Protein 7PG7 (pdb70)

Solvent-accessible surface area: 16922 Å² total; per-residue (Å²): 119,210,70,134,85,83,31,119,99,166,151,78,66,137,96,26,49,76,6,46,41,53,1,0,37,37,108,0,2,39,44,6,136,88,57,21,27,25,17,100,35,0,18,133,51,38,74,37,88,29,88,53,5,36,161,30,0,177,53,0,30,91,44,34,7,5,86,90,77,108,121,38,70,21,25,22,35,59,104,0,44,58,10,4,56,124,51,122,40,76,66,6,2,67,24,8,36,109,28,0,12,0,59,0,13,31,2,59,156,20,61,217,66,0,102,174,33,50,148,66,18,2,94,84,113,51,51,87,56,5,87,34,15,7,5,110,65,86,51,9,3,48,13,28,36,45,0,96,114,114,126,89,72,38,13,30,89,23,38,93,7,77,81,2,132,60,2,0,3,0,18,10,31,59,3,27,14,1,16,20,1,0,149,47,0,111,116,4,55,0,11,0,4,22,45,85,22,11,0,50,40,0,107,68,87,6,56,92,87,59,11,82,150,62,5,71,17,47,36,22,60,32,36,82,145,15,61,53,66,0,34,6,0,1,0,22,96,11,0,21,16,62,52,52,93,38,0,54,129,0,1,26,84,0,84,108,6,27,84,136,68,4,74,0,1,2,6,1,18,26,96,115,84,144,100,107,52,67,52,72,61,54,11,49,0,12,36,9,26,72,65,3,67,66,176,59,8,43,78,9,3,67,71,17,26,4,54,58,72,28,80,59,38,92,22,143,130,111,79,52,16,5,5,9,40,3,8,51,186

B-factor: mean 29.76, std 7.94, range [17.61, 68.3]

Secondary structure (DSSP, 8-state):
-HHHHHHHHHHT--HHHHHHHHHHHTTHHHHHHTT--BHHHHHHHH-S-HHHHHHHHHHHHHTTSEEEEETTEEEE-TTGGGGSTT-TT-HHHHH-TTSHHHHHHGGGGGHHHHHHHSS--HHHHHSS-HHHHHHH-HHHHHHHHHHHH---HHHHHHS-GGG-SEEEEET-TT-HHHHHHHHH-TT-EEEEEE-HHHHHHHHHHHHHTT-TTTEEEEE--TTSPPSS-EEEEEEES-GGGS-HHHHHHHHHHHHHTEEEEEEEEEEEE---HHHHHHHHHHIIIII---PPPHHHHHHHHHHTTEEEEEEEEEE---S-EEEEEEEE-

Nearest PDB structures (foldseek):
  7pg7-assembly1_D-2  TM=1.003E+00  e=2.160E-67  Streptomyces tsukubensis
  7pga-assembly1_A  TM=8.563E-01  e=9.256E-44  Streptomyces peucetius
  7pga-assembly2_C  TM=8.677E-01  e=5.032E-43  Streptomyces peucetius
  7pgj-assembly1_A-2  TM=8.634E-01  e=4.224E-43  Streptomyces peucetius
  7pga-assembly1_B  TM=8.539E-01  e=1.208E-42  Streptomyces peucetius

Structure (mmCIF, N/CA/C/O backbone):
data_7PG7
#
_entry.id   7PG7
#
_cell.length_a   122.835
_cell.length_b   39.692
_cell.length_c   97.977
_cell.angle_alpha   90.000
_cell.angle_beta   114.076
_cell.angle_gamma   90.000
#
_symmetry.space_group_name_H-M   'C 1 2 1'
#
loop_
_entity.id
_entity.type
_entity.pdbx_description
1 polymer Methyltransferase
2 non-polymer S-ADENOSYL-L-HOMOCYSTEINE
3 water water
#
loop_
_atom_site.group_PDB
_atom_site.id
_atom_site.type_symbol
_atom_site.label_atom_id
_atom_site.label_alt_id
_atom_site.label_comp_id
_atom_site.label_asym_id
_atom_site.label_entity_id
_atom_site.label_seq_id
_atom_site.pdbx_PDB_ins_code
_atom_site.Cartn_x
_atom_site.Cartn_y
_atom_site.Cartn_z
_atom_site.occupancy
_atom_site.B_iso_or_equiv
_atom_site.auth_seq_id
_atom_site.auth_comp_id
_atom_site.auth_asym_id
_atom_site.auth_atom_id
_atom_site.pdbx_PDB_model_num
ATOM 1 N N . ASP A 1 32 ? -15.90700 6.18800 62.58300 1.000 50.44000 22 ASP D N 1
ATOM 2 C CA . ASP A 1 32 ? -16.27400 7.39700 61.85000 1.000 50.76000 22 ASP D CA 1
ATOM 3 C C . ASP A 1 32 ? -17.42600 7.14000 60.88200 1.000 48.31000 22 ASP D C 1
ATOM 4 O O . ASP A 1 32 ? -17.38100 6.19300 60.09800 1.000 44.80000 22 ASP D O 1
ATOM 9 N N . ARG A 1 33 ? -18.44300 8.00900 60.93200 1.000 48.62000 23 ARG D N 1
ATOM 10 C CA . ARG A 1 33 ? -19.67300 7.77700 60.17800 1.000 46.58000 23 ARG D CA 1
ATOM 11 C C . ARG A 1 33 ? -19.39300 7.71900 58.67700 1.000 43.89000 23 ARG D C 1
ATOM 12 O O . ARG A 1 33 ? -19.87900 6.82300 57.97700 1.000 39.67000 23 ARG D O 1
ATOM 20 N N . GLN A 1 34 ? -18.60100 8.66700 58.16900 1.000 42.12000 24 GLN D N 1
ATOM 21 C CA . GLN A 1 34 ? -18.29600 8.69300 56.74200 1.000 44.68000 24 GLN D CA 1
ATOM 22 C C . GLN A 1 34 ? -17.55300 7.43500 56.31100 1.000 41.62000 24 GLN D C 1
ATOM 23 O O . GLN A 1 34 ? -17.88000 6.83700 55.27700 1.000 38.96000 24 GLN D O 1
ATOM 25 N N . HIS A 1 35 ? -16.54900 7.01800 57.09200 1.000 39.67000 25 HIS D N 1
ATOM 26 C CA . HIS A 1 35 ? -15.79000 5.81800 56.75300 1.000 37.96000 25 HIS D CA 1
ATOM 27 C C . HIS A 1 35 ? -16.67700 4.58100 56.77600 1.000 36.63000 25 HIS D C 1
ATOM 28 O O . HIS A 1 35 ? -16.60400 3.73900 55.87000 1.000 34.04000 25 HIS D O 1
ATOM 35 N N . VAL A 1 36 ? -17.52500 4.44900 57.80200 1.000 33.22000 26 VAL D N 1
ATOM 36 C CA . VAL A 1 36 ? -18.36700 3.25900 57.89100 1.000 33.75000 26 VAL D CA 1
ATOM 37 C C . VAL A 1 36 ? -19.30500 3.18900 56.69500 1.000 33.76000 26 VAL D C 1
ATOM 38 O O . VAL A 1 36 ? -19.46000 2.13500 56.06600 1.000 31.22000 26 VAL D O 1
ATOM 42 N N . ASP A 1 37 ? -19.92600 4.31400 56.34700 1.000 34.23000 27 ASP D N 1
ATOM 43 C CA . ASP A 1 37 ? -20.83500 4.32600 55.20500 1.000 35.59000 27 ASP D CA 1
ATOM 44 C C . ASP A 1 37 ? -20.09500 3.98500 53.91400 1.000 34.51000 27 ASP D C 1
ATOM 45 O O . ASP A 1 37 ? -20.64100 3.30000 53.03600 1.000 31.85000 27 ASP D O 1
ATOM 50 N N . ALA A 1 38 ? -18.84400 4.44100 53.78800 1.000 33.07000 28 ALA D N 1
ATOM 51 C CA . ALA A 1 38 ? -18.06200 4.14600 52.59000 1.000 33.59000 28 ALA D CA 1
ATOM 52 C C . ALA A 1 38 ? -17.72500 2.66400 52.51100 1.000 29.81000 28 ALA D C 1
ATOM 53 O O . ALA A 1 38 ? -17.84700 2.04400 51.44400 1.000 29.56000 28 ALA D O 1
ATOM 55 N N . LEU A 1 39 ? -17.30100 2.08200 53.63300 1.000 28.52000 29 LEU D N 1
ATOM 56 C CA . LEU A 1 39 ? -16.93600 0.66900 53.64900 1.000 25.23000 29 LEU D CA 1
ATOM 57 C C . LEU A 1 39 ? -18.14300 -0.21100 53.35400 1.000 30.03000 29 LEU D C 1
ATOM 58 O O . LEU A 1 39 ? -18.03400 -1.20700 52.62900 1.000 27.82000 29 LEU D O 1
ATOM 63 N N . VAL A 1 40 ? -19.30900 0.15500 53.88900 1.000 26.95000 30 VAL D N 1
ATOM 64 C CA . VAL A 1 40 ? -20.51500 -0.63200 53.64900 1.000 29.88000 30 VAL D CA 1
ATOM 65 C C . VAL A 1 40 ? -20.93100 -0.55200 52.18200 1.000 29.72000 30 VAL D C 1
ATOM 66 O O . VAL A 1 40 ? -21.31000 -1.56500 51.57900 1.000 27.15000 30 VAL D O 1
ATOM 70 N N . ARG A 1 41 ? -20.86000 0.64200 51.57300 1.000 25.72000 31 ARG D N 1
ATOM 71 C CA . ARG A 1 41 ? -21.13000 0.75000 50.14000 1.000 28.91000 31 ARG D CA 1
ATOM 72 C C . ARG A 1 41 ? -20.17300 -0.12400 49.34000 1.000 26.28000 31 ARG D C 1
ATOM 73 O O . ARG A 1 41 ? -20.57100 -0.78700 48.37500 1.000 28.11000 31 ARG D O 1
ATOM 81 N N . MET A 1 42 ? -18.90800 -0.15500 49.75300 1.000 25.61000 32 MET D N 1
ATOM 82 C CA . MET A 1 42 ? -17.87900 -0.86400 49.00700 1.000 22.50000 32 MET D CA 1
ATOM 83 C C . MET A 1 42 ? -18.02400 -2.37100 49.17000 1.000 23.95000 32 MET D C 1
ATOM 84 O O . MET A 1 42 ? -17.51400 -3.12900 48.32800 1.000 23.78000 32 MET D O 1
ATOM 89 N N . SER A 1 43 ? -18.69900 -2.80500 50.24200 1.000 22.95000 33 SER D N 1
ATOM 90 C CA . SER A 1 43 ? -18.90000 -4.20800 50.58600 1.000 20.88000 33 SER D CA 1
ATOM 91 C C . SER A 1 43 ? -20.09300 -4.82800 49.86600 1.000 21.71000 33 SER D C 1
ATOM 92 O O . SER A 1 43 ? -20.30900 -6.03700 49.97500 1.000 22.56000 33 SER D O 1
ATOM 95 N N . ASN A 1 44 ? -20.86100 -4.04000 49.12300 1.000 22.14000 34 ASN D N 1
ATOM 96 C CA . ASN A 1 44 ? -22.13800 -4.48600 48.56500 1.000 23.56000 34 ASN D CA 1
ATOM 97 C C . ASN A 1 44 ? -21.96700 -5.61000 47.53700 1.000 20.31000 34 ASN D C 1
ATOM 98 O O . ASN A 1 44 ? -21.40700 -5.38100 46.46000 1.000 23.07000 34 ASN D O 1
ATOM 103 N N . LEU A 1 45 ? -22.43400 -6.82600 47.86400 1.000 20.98000 35 LEU D N 1
ATOM 104 C CA . LEU A 1 45 ? -22.49500 -7.93500 46.90400 1.000 19.80000 35 LEU D CA 1
ATOM 105 C C . LEU A 1 45 ? -23.86000 -8.08600 46.24300 1.000 20.38000 35 LEU D C 1
ATOM 106 O O . LEU A 1 45 ? -23.97000 -8.74200 45.19800 1.000 22.12000 35 LEU D O 1
ATOM 111 N N . VAL A 1 46 ? -24.89800 -7.50900 46.84200 1.000 20.18000 36 VAL D N 1
ATOM 112 C CA . VAL A 1 46 ? -26.25300 -7.68900 46.33200 1.000 20.05000 36 VAL D CA 1
ATOM 113 C C . VAL A 1 46 ? -26.41400 -7.02700 44.97300 1.000 20.63000 36 VAL D C 1
ATOM 114 O O . VAL A 1 46 ? -26.89500 -7.64700 44.01800 1.000 21.49000 36 VAL D O 1
ATOM 118 N N . THR A 1 47 ? -26.06000 -5.74700 44.86600 1.000 20.17000 37 THR D N 1
ATOM 119 C CA . THR A 1 47 ? -26.27400 -5.04900 43.60100 1.000 21.15000 37 THR D CA 1
ATOM 120 C C . THR A 1 47 ? -25.45400 -5.61400 42.44200 1.000 20.61000 37 THR D C 1
ATOM 121 O O . THR A 1 47 ? -26.02000 -5.78600 41.35000 1.000 20.30000 37 THR D O 1
ATOM 125 N N . PRO A 1 48 ? -24.16500 -5.93200 42.58200 1.000 19.22000 38 PRO D N 1
ATOM 126 C CA . PRO A 1 48 ? -23.46500 -6.51400 41.41600 1.000 19.02000 38 PRO D CA 1
ATOM 127 C C . PRO A 1 48 ? -24.05400 -7.84400 40.97100 1.000 20.96000 38 PRO D C 1
ATOM 128 O O . PRO A 1 48 ? -24.08800 -8.14200 39.76300 1.000 20.50000 38 PRO D O 1
ATOM 132 N N . MET A 1 49 ? -24.51900 -8.66700 41.91900 1.000 20.71000 39 MET D N 1
ATOM 133 C CA . MET A 1 49 ? -25.20800 -9.89800 41.55000 1.000 19.58000 39 MET D CA 1
ATOM 134 C C . MET A 1 49 ? -26.58200 -9.63400 40.93800 1.000 19.73000 39 MET D C 1
ATOM 135 O O . MET A 1 49 ? -26.94800 -10.28300 39.95200 1.000 20.41000 39 MET D O 1
ATOM 140 N N . ALA A 1 50 ? -27.33100 -8.67400 41.47900 1.000 19.84000 40 ALA D N 1
ATOM 141 C CA . ALA A 1 50 ? -28.64400 -8.35000 40.90500 1.000 19.77000 40 ALA D CA 1
ATOM 142 C C . ALA A 1 50 ? -28.51700 -7.88300 39.45500 1.000 22.00000 40 ALA D C 1
ATOM 143 O O . ALA A 1 50 ? -29.35800 -8.22100 38.60700 1.000 21.60000 40 ALA D O 1
ATOM 145 N N . LEU A 1 51 ? -27.48100 -7.09600 39.15200 1.000 20.10000 41 LEU D N 1
ATOM 146 C CA . LEU A 1 51 ? -27.27500 -6.64700 37.78100 1.000 20.52000 41 LEU D CA 1
ATOM 147 C C . LEU A 1 51 ? -27.00200 -7.82500 36.86200 1.000 21.57000 41 LEU D C 1
ATOM 148 O O . LEU A 1 51 ? -27.51100 -7.87100 35.73900 1.000 20.31000 41 LEU D O 1
ATOM 153 N N . ARG A 1 52 ? -26.18400 -8.78500 37.30900 1.000 19.79000 42 ARG D N 1
ATOM 154 C CA . ARG A 1 52 ? -25.87800 -9.92400 36.45300 1.000 19.97000 42 ARG D CA 1
ATOM 155 C C . ARG A 1 52 ? -27.09500 -10.82100 36.25100 1.000 20.89000 42 ARG D C 1
ATOM 156 O O . ARG A 1 52 ? -27.33200 -11.30200 35.12700 1.000 20.49000 42 ARG D O 1
ATOM 164 N N . VAL A 1 53 ? -27.90100 -11.02700 37.29800 1.000 20.36000 43 VAL D N 1
ATOM 165 C CA . VAL A 1 53 ? -29.11500 -11.82700 37.14100 1.000 20.10000 43 VAL D CA 1
ATOM 166 C C . VAL A 1 53 ? -30.07700 -11.12900 36.19200 1.000 20.94000 43 VAL D C 1
ATOM 167 O O . VAL A 1 53 ? -30.65100 -11.76200 35.29800 1.000 23.22000 43 VAL D O 1
ATOM 171 N N . ALA A 1 54 ? -30.23700 -9.81000 36.34000 1.000 19.90000 44 ALA D N 1
ATOM 172 C CA . ALA A 1 54 ? -31.12700 -9.06500 35.44400 1.000 21.11000 44 ALA D CA 1
ATOM 173 C C . ALA A 1 54 ? -30.66700 -9.16200 33.99400 1.000 21.47000 44 ALA D C 1
ATOM 174 O O . ALA A 1 54 ? -31.48700 -9.34800 33.08500 1.000 21.64000 44 ALA D O 1
ATOM 176 N N . ALA A 1 55 ? -29.36200 -9.02100 33.76000 1.000 19.54000 45 ALA D N 1
ATOM 177 C CA . ALA A 1 55 ? -28.82300 -9.15200 32.41200 1.000 19.76000 45 ALA D CA 1
ATOM 178 C C . ALA A 1 55 ? -29.10400 -10.53500 31.83500 1.000 19.83000 45 ALA D C 1
ATOM 179 O O . ALA A 1 55 ? -29.50200 -10.66300 30.66600 1.000 22.94000 45 ALA D O 1
ATOM 181 N N . THR A 1 56 ? -28.92900 -11.57500 32.65100 1.000 20.96000 46 THR D N 1
ATOM 182 C CA . THR A 1 56 ? -29.08800 -12.95500 32.20100 1.000 19.94000 46 THR D CA 1
ATOM 183 C C . THR A 1 56 ? -30.53900 -13.24200 31.82900 1.000 21.61000 46 THR D C 1
ATOM 184 O O . THR A 1 56 ? -30.81100 -13.91400 30.82200 1.000 23.94000 46 THR D O 1
ATOM 188 N N . LEU A 1 57 ? -31.46900 -12.70400 32.60900 1.000 21.58000 47 LEU D N 1
ATOM 189 C CA . LEU A 1 57 ? -32.90500 -12.85300 32.36400 1.000 20.48000 47 LEU D CA 1
ATOM 190 C C . LEU A 1 57 ? -33.40800 -11.99700 31.21700 1.000 23.58000 47 LEU D C 1
ATOM 191 O O . LEU A 1 57 ? -34.59500 -12.09900 30.89200 1.000 23.95000 47 LEU D O 1
ATOM 196 N N . ARG A 1 58 ? -32.55500 -11.16700 30.60400 1.000 22.20000 48 ARG D N 1
ATOM 197 C CA . ARG A 1 58 ? -32.98600 -10.18200 29.60200 1.000 22.95000 48 ARG D CA 1
ATOM 198 C C . ARG A 1 58 ? -34.11000 -9.31300 30.16200 1.000 24.94000 48 ARG D C 1
ATOM 199 O O . ARG A 1 58 ? -35.04100 -8.90900 29.45500 1.000 23.08000 48 ARG D O 1
ATOM 207 N N . LEU A 1 59 ? -33.99400 -8.99900 31.45800 1.000 22.53000 49 LEU D N 1
ATOM 208 C CA . LEU A 1 59 ? -35.07100 -8.34000 32.19100 1.000 22.62000 49 LEU D CA 1
ATOM 209 C C . LEU A 1 59 ? -35.46500 -7.01400 31.54600 1.000 24.48000 49 LEU D C 1
ATOM 210 O O . LEU A 1 59 ? -36.65400 -6.75700 31.31500 1.000 23.96000 49 LEU D O 1
ATOM 215 N N . VAL A 1 60 ? -34.48800 -6.16500 31.23800 1.000 23.75000 50 VAL D N 1
ATOM 216 C CA . VAL A 1 60 ? -34.80900 -4.84000 30.71400 1.000 25.40000 50 VAL D CA 1
ATOM 217 C C . VAL A 1 60 ? -35.44900 -4.95100 29.33000 1.000 26.88000 50 VAL D C 1
ATOM 218 O O . VAL A 1 60 ? -36.37400 -4.19500 29.00000 1.000 26.12000 50 VAL D O 1
ATOM 222 N N . ASP A 1 61 ? -35.01000 -5.91500 28.51300 1.000 25.15000 51 ASP D N 1
ATOM 223 C CA . ASP A 1 61 ? -35.68600 -6.13500 27.23200 1.000 26.43000 51 ASP D CA 1
ATOM 224 C C . ASP A 1 61 ? -37.14800 -6.51600 27.43000 1.000 28.09000 51 ASP D C 1
ATOM 225 O O . ASP A 1 61 ? -38.02300 -6.03300 26.69600 1.000 26.29000 51 ASP D O 1
ATOM 230 N N . HIS A 1 62 ? -37.43400 -7.40000 28.39400 1.000 23.46000 52 HIS D N 1
ATOM 231 C CA . HIS A 1 62 ? -38.82500 -7.76500 28.65800 1.000 26.22000 52 HIS D CA 1
ATOM 232 C C . HIS A 1 62 ? -39.62900 -6.55700 29.12400 1.000 26.81000 52 HIS D C 1
ATOM 233 O O . HIS A 1 62 ? -40.78000 -6.36500 28.69300 1.000 26.03000 52 HIS D O 1
ATOM 240 N N . LEU A 1 63 ? -39.05400 -5.73000 30.00700 1.000 27.02000 53 LEU D N 1
ATOM 241 C CA . LEU A 1 63 ? -39.76500 -4.53000 30.46100 1.000 25.53000 53 LEU D CA 1
ATOM 242 C C . LEU A 1 63 ? -40.06100 -3.60300 29.28900 1.000 28.55000 53 LEU D C 1
ATOM 243 O O . LEU A 1 63 ? -41.16800 -3.05700 29.17000 1.000 27.50000 53 LEU D O 1
ATOM 248 N N . ARG A 1 64 ? -39.07000 -3.39000 28.42300 1.000 25.74000 54 ARG D N 1
ATOM 249 C CA . ARG A 1 64 ? -39.27800 -2.51800 27.27400 1.000 27.73000 54 ARG D CA 1
ATOM 250 C C . ARG A 1 64 ? -40.30400 -3.08400 26.30800 1.000 29.48000 54 ARG D C 1
ATOM 251 O O . ARG A 1 64 ? -40.88600 -2.31900 25.53100 1.000 30.90000 54 ARG D O 1
ATOM 259 N N . ALA A 1 65 ? -40.53800 -4.39400 26.32900 1.000 24.70000 55 ALA D N 1
ATOM 260 C CA . ALA A 1 65 ? -41.53900 -5.01200 25.46300 1.000 29.26000 55 ALA D CA 1
ATOM 261 C C . ALA A 1 65 ? -42.92700 -5.02200 26.08900 1.000 30.55000 55 ALA D C 1
ATOM 262 O O . ALA A 1 65 ? -43.86700 -5.54800 25.47900 1.000 32.07000 55 ALA D O 1
ATOM 264 N N . GLY A 1 66 ? -43.07800 -4.48100 27.29700 1.000 27.99000 56 GLY D N 1
ATOM 265 C CA . GLY A 1 66 ? -44.36200 -4.42200 27.96800 1.000 27.06000 56 GLY D CA 1
ATOM 266 C C . GLY A 1 66 ? -44.62100 -5.50000 29.00100 1.000 30.27000 56 GLY D C 1
ATOM 267 O O . GLY A 1 66 ? -45.70400 -5.51100 29.59800 1.000 29.52000 56 GLY D O 1
ATOM 268 N N . ALA A 1 67 ? -43.67100 -6.41300 29.23100 1.000 27.59000 57 ALA D N 1
ATOM 269 C CA . ALA A 1 67 ? -43.81600 -7.40900 30.29500 1.000 26.73000 57 ALA D CA 1
ATOM 270 C C . ALA A 1 67 ? -43.21000 -6.82000 31.56300 1.000 31.11000 57 ALA D C 1
ATOM 271 O O . ALA A 1 67 ? -42.08300 -7.12600 31.95600 1.000 31.13000 57 ALA D O 1
ATOM 273 N N . THR A 1 68 ? -43.98000 -5.94600 32.21500 1.000 25.68000 58 THR D N 1
ATOM 274 C CA . THR A 1 68 ? -43.43100 -5.08200 33.24400 1.000 24.73000 58 THR D CA 1
ATOM 275 C C . THR A 1 68 ? -43.82500 -5.48800 34.65300 1.000 26.90000 58 THR D C 1
ATOM 276 O O . THR A 1 68 ? -43.23300 -4.97100 35.60700 1.000 28.07000 58 THR D O 1
ATOM 280 N N . SER A 1 69 ? -44.80900 -6.37100 34.81400 1.000 27.57000 59 SER D N 1
ATOM 281 C CA . SER A 1 69 ? -45.14100 -6.91200 36.12600 1.000 26.38000 59 SER D CA 1
ATOM 282 C C . SER A 1 69 ? -44.29400 -8.14800 36.41300 1.000 24.39000 59 SER D C 1
ATOM 283 O O . SER A 1 69 ? -43.79600 -8.81800 35.50600 1.000 25.53000 59 SER D O 1
ATOM 286 N N . ALA A 1 70 ? -44.13900 -8.44500 37.71000 1.000 26.91000 60 ALA D N 1
ATOM 287 C CA . ALA A 1 70 ? -43.46700 -9.68100 38.10100 1.000 27.48000 60 ALA D CA 1
ATOM 288 C C . ALA A 1 70 ? -44.14300 -10.91100 37.49400 1.000 26.68000 60 ALA D C 1
ATOM 289 O O . ALA A 1 70 ? -43.46400 -11.84600 37.05400 1.000 26.11000 60 ALA D O 1
ATOM 291 N N . ASP A 1 71 ? -45.48200 -10.92400 37.43100 1.000 25.93000 61 ASP D N 1
ATOM 292 C CA . ASP A 1 71 ? -46.16600 -12.07000 36.83500 1.000 28.92000 61 ASP D CA 1
ATOM 293 C C . ASP A 1 71 ? -45.85000 -12.20500 35.34700 1.000 27.58000 61 ASP D C 1
ATOM 294 O O . ASP A 1 71 ? -45.58000 -13.30800 34.85800 1.000 28.31000 61 ASP D O 1
ATOM 299 N N . ALA A 1 72 ? -45.86800 -11.09200 34.60800 1.000 26.67000 62 ALA D N 1
ATOM 300 C CA . ALA A 1 72 ? -45.54500 -11.15300 33.18400 1.000 28.87000 62 ALA D CA 1
ATOM 301 C C . ALA A 1 72 ? -44.08900 -11.54800 32.96900 1.000 28.41000 62 ALA D C 1
ATOM 302 O O . ALA A 1 72 ? -43.76000 -12.29400 32.03400 1.000 28.55000 62 ALA D O 1
ATOM 304 N N . LEU A 1 73 ? -43.20100 -11.06400 33.83600 1.000 26.69000 63 LEU D N 1
ATOM 305 C CA . LEU A 1 73 ? -41.79000 -11.39200 33.70100 1.000 27.40000 63 LEU D CA 1
ATOM 306 C C . LEU A 1 73 ? -41.53400 -12.85700 34.03800 1.000 24.68000 63 LEU D C 1
ATOM 307 O O . LEU A 1 73 ? -40.69500 -13.49700 33.40000 1.000 26.87000 63 LEU D O 1
ATOM 312 N N . ALA A 1 74 ? -42.27300 -13.41100 35.00600 1.000 25.44000 64 ALA D N 1
ATOM 313 C CA . ALA A 1 74 ? -42.16400 -14.83600 35.30800 1.000 27.01000 64 ALA D CA 1
ATOM 314 C C . ALA A 1 74 ? -42.60600 -15.68600 34.12700 1.000 28.96000 64 ALA D C 1
ATOM 315 O O . ALA A 1 74 ? -41.97800 -16.70200 33.81200 1.000 29.79000 64 ALA D O 1
ATOM 317 N N . ASP A 1 75 ? -43.67900 -15.27900 33.44800 1.000 30.43000 65 ASP D N 1
ATOM 318 C CA . ASP A 1 75 ? -44.12400 -16.02900 32.28400 1.000 31.31000 65 ASP D CA 1
ATOM 319 C C . ASP A 1 75 ? -43.07400 -16.00000 31.17900 1.000 31.06000 65 ASP D C 1
ATOM 320 O O . ASP A 1 75 ? -42.85900 -17.00400 30.48900 1.000 34.92000 65 ASP D O 1
ATOM 325 N N . ALA A 1 76 ? -42.40300 -14.86000 31.00400 1.000 29.06000 66 ALA D N 1
ATOM 326 C CA . ALA A 1 76 ? -41.42600 -14.69200 29.93400 1.000 28.01000 66 ALA D CA 1
ATOM 327 C C . ALA A 1 76 ? -40.09100 -15.37400 30.22900 1.000 30.08000 66 ALA D C 1
ATOM 328 O O . ALA A 1 76 ? -39.39500 -15.79000 29.29600 1.000 33.98000 66 ALA D O 1
ATOM 330 N N . THR A 1 77 ? -39.71100 -15.49600 31.50200 1.000 29.75000 67 THR D N 1
ATOM 331 C CA . THR A 1 77 ? -38.38500 -15.99200 31.86000 1.000 31.16000 67 THR D CA 1
ATOM 332 C C . THR A 1 77 ? -38.37300 -17.37900 32.48400 1.000 30.39000 67 THR D C 1
ATOM 333 O O . THR A 1 77 ? -37.31200 -18.01700 32.49700 1.000 33.08000 67 THR D O 1
ATOM 337 N N . GLY A 1 78 ? -39.49200 -17.83700 33.04400 1.000 27.81000 68 GLY D N 1
ATOM 338 C CA . GLY A 1 78 ? -39.52200 -19.06100 33.81200 1.000 27.69000 68 GLY D CA 1
ATOM 339 C C . GLY A 1 78 ? -39.10600 -18.91100 35.26000 1.000 31.08000 68 GLY D C 1
ATOM 340 O O . GLY A 1 78 ? -39.11200 -19.90600 35.99700 1.000 30.37000 68 GLY D O 1
ATOM 341 N N . ALA A 1 79 ? -38.77400 -17.70100 35.70000 1.000 25.77000 69 ALA D N 1
ATOM 342 C CA . ALA A 1 79 ? -38.32500 -17.49000 37.06800 1.000 27.40000 69 ALA D CA 1
ATOM 343 C C . ALA A 1 79 ? -39.51200 -17.25700 38.00700 1.000 28.77000 69 ALA D C 1
ATOM 344 O O . ALA A 1 79 ? -40.67200 -17.16100 37.59000 1.000 27.49000 69 ALA D O 1
ATOM 346 N N . ASP A 1 80 ? -39.22700 -17.15700 39.30400 1.000 25.96000 70 ASP D N 1
ATOM 347 C CA . ASP A 1 80 ? -40.26800 -17.05000 40.32000 1.000 26.88000 70 ASP D CA 1
ATOM 348 C C . ASP A 1 80 ? -40.79900 -15.62200 40.42400 1.000 26.87000 70 ASP D C 1
ATOM 349 O O . ASP A 1 80 ? -40.02600 -14.68100 40.60100 1.000 24.52000 70 ASP D O 1
ATOM 354 N N . ALA A 1 81 ? -42.12500 -15.45500 40.33500 1.000 24.33000 71 ALA D N 1
ATOM 355 C CA . ALA A 1 81 ? -42.69700 -14.10800 40.31300 1.000 24.84000 71 ALA D CA 1
ATOM 356 C C . ALA A 1 81 ? -42.38800 -13.32200 41.58900 1.000 23.60000 71 ALA D C 1
ATOM 357 O O . ALA A 1 81 ? -42.02700 -12.14200 41.52000 1.000 24.26000 71 ALA D O 1
ATOM 359 N N . ASP A 1 82 ? -42.56100 -13.93100 42.76800 1.000 24.34000 72 ASP D N 1
ATOM 360 C CA A ASP A 1 82 ? -42.26600 -13.22400 44.01600 0.460 25.96000 72 ASP D CA 1
ATOM 361 C CA B ASP A 1 82 ? -42.28100 -13.18600 43.98900 0.540 27.09000 72 ASP D CA 1
ATOM 362 C C . ASP A 1 82 ? -40.81200 -12.78300 44.06500 1.000 26.81000 72 ASP D C 1
ATOM 363 O O . ASP A 1 82 ? -40.49700 -11.65200 44.45700 1.000 24.41000 72 ASP D O 1
ATOM 372 N N . ALA A 1 83 ? -39.90600 -13.68200 43.68800 1.000 23.76000 73 ALA D N 1
ATOM 373 C CA . ALA A 1 83 ? -38.49000 -13.34600 43.75000 1.000 22.81000 73 ALA D CA 1
ATOM 374 C C . ALA A 1 83 ? -38.14800 -12.27100 42.72800 1.000 21.68000 73 ALA D C 1
ATOM 375 O O . ALA A 1 83 ? -37.31700 -11.39600 42.99500 1.000 22.78000 73 ALA D O 1
ATOM 377 N N . LEU A 1 84 ? -38.78700 -12.30800 41.55200 1.000 20.89000 74 LEU D N 1
ATOM 378 C CA . LEU A 1 84 ? -38.54000 -11.27300 40.55600 1.000 21.18000 74 LEU D CA 1
ATOM 379 C C . LEU A 1 84 ? -39.00500 -9.91500 41.05300 1.000 21.94000 74 LEU D C 1
ATOM 380 O O . LEU A 1 84 ? -38.37500 -8.89300 40.76000 1.000 21.32000 74 LEU D O 1
ATOM 385 N N . ALA A 1 85 ? -40.14700 -9.87200 41.74400 1.000 20.40000 75 ALA D N 1
ATOM 386 C CA . ALA A 1 85 ? -40.61900 -8.60900 42.29800 1.000 22.21000 75 ALA D CA 1
ATOM 387 C C . ALA A 1 85 ? -39.59500 -8.01800 43.25500 1.000 24.02000 75 ALA D C 1
ATOM 388 O O . ALA A 1 85 ? -39.35300 -6.80300 43.25500 1.000 22.26000 75 ALA D O 1
ATOM 390 N N . ARG A 1 86 ? -38.98000 -8.86900 44.07600 1.000 22.68000 76 ARG D N 1
ATOM 391 C CA . ARG A 1 86 ? -38.00400 -8.40000 45.04900 1.000 22.23000 76 ARG D CA 1
ATOM 392 C C . ARG A 1 86 ? -36.71000 -7.96900 44.36700 1.000 21.62000 76 ARG D C 1
ATOM 393 O O . ARG A 1 86 ? -36.11100 -6.95800 44.74600 1.000 22.98000 76 ARG D O 1
ATOM 401 N N . LEU A 1 87 ? -36.28800 -8.70600 43.33600 1.000 20.41000 77 LEU D N 1
ATOM 402 C CA . LEU A 1 87 ? -35.16600 -8.27600 42.50300 1.000 20.23000 77 LEU D CA 1
ATOM 403 C C . LEU A 1 87 ? -35.41300 -6.89500 41.89500 1.000 22.46000 77 LEU D C 1
ATOM 404 O O . LEU A 1 87 ? -34.54200 -6.01900 41.93300 1.000 21.76000 77 LEU D O 1
ATOM 409 N N . MET A 1 88 ? -36.61300 -6.66800 41.33700 1.000 22.96000 78 MET D N 1
ATOM 410 C CA . MET A 1 88 ? -36.85100 -5.36900 40.71100 1.000 20.40000 78 MET D CA 1
ATOM 411 C C . MET A 1 88 ? -36.97900 -4.24400 41.73000 1.000 21.61000 78 MET D C 1
ATOM 412 O O . MET A 1 88 ? -36.54700 -3.11900 41.45100 1.000 21.68000 78 MET D O 1
ATOM 417 N N . ARG A 1 89 ? -37.55800 -4.51400 42.90600 1.000 22.43000 79 ARG D N 1
ATOM 418 C CA . ARG A 1 89 ? -37.50500 -3.55200 44.00000 1.000 21.20000 79 ARG D CA 1
ATOM 419 C C . ARG A 1 89 ? -36.06900 -3.12700 44.28300 1.000 24.00000 79 ARG D C 1
ATOM 420 O O . ARG A 1 89 ? -35.77400 -1.93800 44.45000 1.000 23.96000 79 ARG D O 1
ATOM 428 N N . HIS A 1 90 ? -35.15700 -4.09500 44.32900 1.000 20.89000 80 HIS D N 1
ATOM 429 C CA . HIS A 1 90 ? -33.77800 -3.74500 44.62900 1.000 21.24000 80 HIS D CA 1
ATOM 430 C C . HIS A 1 90 ? -33.17000 -2.89300 43.52300 1.000 22.83000 80 HIS D C 1
ATOM 431 O O . HIS A 1 90 ? -32.52900 -1.87100 43.79200 1.000 23.02000 80 HIS D O 1
ATOM 438 N N . LEU A 1 91 ? -33.35500 -3.31100 42.27200 1.000 21.19000 81 LEU D N 1
ATOM 439 C CA . LEU A 1 91 ? -32.80200 -2.57000 41.14000 1.000 22.11000 81 LEU D CA 1
ATOM 440 C C . LEU A 1 91 ? -33.42900 -1.18900 41.01700 1.000 23.33000 81 LEU D C 1
ATOM 441 O O . LEU A 1 91 ? -32.75900 -0.24000 40.59200 1.000 24.27000 81 LEU D O 1
ATOM 446 N N . ALA A 1 92 ? -34.69700 -1.04300 41.41700 1.000 23.01000 82 ALA D N 1
ATOM 447 C CA . ALA A 1 92 ? -35.27800 0.29400 41.49000 1.000 23.84000 82 ALA D CA 1
ATOM 448 C C . ALA A 1 92 ? -34.61100 1.12600 42.58000 1.000 25.82000 82 ALA D C 1
ATOM 449 O O . ALA A 1 92 ? -34.29000 2.30000 42.37100 1.000 27.86000 82 ALA D O 1
ATOM 451 N N . ALA A 1 93 ? -34.38800 0.54200 43.75600 1.000 24.21000 83 ALA D N 1
ATOM 452 C CA . ALA A 1 93 ? -33.69700 1.28400 44.80300 1.000 27.46000 83 ALA D CA 1
ATOM 453 C C . ALA A 1 93 ? -32.28600 1.69600 44.37700 1.000 28.23000 83 ALA D C 1
ATOM 454 O O . ALA A 1 93 ? -31.78700 2.73900 44.82100 1.000 31.92000 83 ALA D O 1
ATOM 456 N N . ALA A 1 94 ? -31.64000 0.91600 43.50600 1.000 25.23000 84 ALA D N 1
ATOM 457 C CA . ALA A 1 94 ? -30.29200 1.22500 43.02800 1.000 25.18000 84 ALA D CA 1
ATOM 458 C C . ALA A 1 94 ? -30.28600 2.19500 41.85200 1.000 27.54000 84 ALA D C 1
ATOM 459 O O . ALA A 1 94 ? -29.20200 2.54500 41.36500 1.000 29.32000 84 ALA D O 1
ATOM 461 N N . GLY A 1 95 ? -31.45500 2.61600 41.37300 1.000 26.46000 85 GLY D N 1
ATOM 462 C CA . GLY A 1 95 ? -31.54000 3.57100 40.28000 1.000 28.54000 85 GLY D CA 1
ATOM 463 C C . GLY A 1 95 ? -31.53600 2.98100 38.89300 1.000 24.89000 85 GLY D C 1
ATOM 464 O O . GLY A 1 95 ? -31.45900 3.74000 37.91600 1.000 28.97000 85 GLY D O 1
ATOM 465 N N . VAL A 1 96 ? -31.61800 1.65900 38.76900 1.000 22.70000 86 VAL D N 1
ATOM 466 C CA . VAL A 1 96 ? -31.61600 0.98400 37.47500 1.000 23.80000 86 VAL D CA 1
ATOM 467 C C . VAL A 1 96 ? -33.02200 0.91600 36.87600 1.000 25.13000 86 VAL D C 1
ATOM 468 O O . VAL A 1 96 ? -33.18700 0.97300 35.64700 1.000 24.24000 86 VAL D O 1
ATOM 472 N N . LEU A 1 97 ? -34.03000 0.81100 37.72700 1.000 23.57000 87 LEU D N 1
ATOM 473 C CA . LEU A 1 97 ? -35.42500 0.74700 37.31900 1.000 23.90000 87 LEU D CA 1
ATOM 474 C C . LEU A 1 97 ? -36.21900 1.82400 38.03300 1.000 25.16000 87 LEU D C 1
ATOM 475 O O . LEU A 1 97 ? -35.80200 2.37900 39.05200 1.000 25.19000 87 LEU D O 1
ATOM 480 N N . GLU A 1 98 ? -37.40900 2.07600 37.49600 1.000 26.16000 88 GLU D N 1
ATOM 481 C CA . GLU A 1 98 ? -38.42900 2.89000 38.13800 1.000 29.12000 88 GLU D CA 1
ATOM 482 C C . GLU A 1 98 ? -39.74000 2.10700 38.10500 1.000 25.40000 88 GLU D C 1
ATOM 483 O O . GLU A 1 98 ? -39.84400 1.07100 37.44200 1.000 24.72000 88 GLU D O 1
ATOM 489 N N . GLU A 1 99 ? -40.74800 2.59000 38.84200 1.000 26.95000 89 GLU D N 1
ATOM 490 C CA . GLU A 1 99 ? -42.02600 1.89500 39.01300 1.000 26.21000 89 GLU D CA 1
ATOM 491 C C . GLU A 1 99 ? -43.15600 2.81700 38.56600 1.000 27.33000 89 GLU D C 1
ATOM 492 O O . GLU A 1 99 ? -43.85000 3.41800 39.40100 1.000 28.56000 89 GLU D O 1
ATOM 498 N N . PRO A 1 100 ? -43.38400 2.93200 37.25500 1.000 25.31000 90 PRO D N 1
ATOM 499 C CA . PRO A 1 100 ? -44.37400 3.90900 36.76200 1.000 29.50000 90 PRO D CA 1
ATOM 500 C C . PRO A 1 100 ? -45.80600 3.60100 37.16300 1.000 29.98000 90 PRO D C 1
ATOM 501 O O . PRO A 1 100 ? -46.61600 4.52900 37.25400 1.000 28.84000 90 PRO D O 1
ATOM 505 N N . GLU A 1 101 ? -46.15000 2.33700 37.37400 1.000 25.24000 91 GLU D N 1
ATOM 506 C CA . GLU A 1 101 ? -47.45100 1.93400 37.88300 1.000 30.39000 91 GLU D CA 1
ATOM 507 C C . GLU A 1 101 ? -47.21700 0.93800 39.00800 1.000 31.98000 91 GLU D C 1
ATOM 508 O O . GLU A 1 101 ? -46.19800 0.23900 39.00100 1.000 29.75000 91 GLU D O 1
ATOM 514 N N . PRO A 1 102 ? -48.11900 0.85100 39.98900 1.000 31.01000 92 PRO D N 1
ATOM 515 C CA . PRO A 1 102 ? -47.92300 -0.11800 41.08100 1.000 31.02000 92 PRO D CA 1
ATOM 516 C C . PRO A 1 102 ? -47.74500 -1.53300 40.54800 1.000 28.69000 92 PRO D C 1
ATOM 517 O O . PRO A 1 102 ? -48.60400 -2.07100 39.84400 1.000 32.22000 92 PRO D O 1
ATOM 521 N N . GLY A 1 103 ? -46.59500 -2.12600 40.87100 1.000 28.50000 93 GLY D N 1
ATOM 522 C CA . GLY A 1 103 ? -46.28600 -3.46700 40.42500 1.000 26.55000 93 GLY D CA 1
ATOM 523 C C . GLY A 1 103 ? -45.74300 -3.57300 39.01600 1.000 27.97000 93 GLY D C 1
ATOM 524 O O . GLY A 1 103 ? -45.60000 -4.69100 38.51100 1.000 28.45000 93 GLY D O 1
ATOM 525 N N . HIS A 1 104 ? -45.41600 -2.45600 38.37300 1.000 26.63000 94 HIS D N 1
ATOM 526 C CA . HIS A 1 104 ? -44.92100 -2.45600 37.00000 1.000 24.49000 94 HIS D CA 1
ATOM 527 C C . HIS A 1 104 ? -43.64300 -1.64300 36.94000 1.000 25.70000 94 HIS D C 1
ATOM 528 O O . HIS A 1 104 ? -43.63100 -0.47600 37.34100 1.000 26.54000 94 HIS D O 1
ATOM 535 N N . TYR A 1 105 ? -42.57800 -2.24800 36.42100 1.000 24.47000 95 TYR D N 1
ATOM 536 C CA . TYR A 1 105 ? -41.27100 -1.61500 36.38800 1.000 24.58000 95 TYR D CA 1
ATOM 537 C C . TYR A 1 105 ? -40.83600 -1.30000 34.95700 1.000 25.06000 95 TYR D C 1
ATOM 538 O O . TYR A 1 105 ? -41.29100 -1.92100 33.98800 1.000 25.64000 95 TYR D O 1
ATOM 547 N N . ALA A 1 106 ? -39.95500 -0.30800 34.83400 1.000 23.84000 96 ALA D N 1
ATOM 548 C CA . ALA A 1 106 ? -39.41200 0.14600 33.55800 1.000 27.08000 96 ALA D CA 1
ATOM 549 C C . ALA A 1 106 ? -37.98100 0.61500 33.78800 1.000 25.52000 96 ALA D C 1
ATOM 550 O O . ALA A 1 106 ? -37.66200 1.08100 34.88800 1.000 25.24000 96 ALA D O 1
ATOM 552 N N . PRO A 1 107 ? -37.10200 0.51700 32.78700 1.000 24.77000 97 PRO D N 1
ATOM 553 C CA . PRO A 1 107 ? -35.71900 0.97600 32.98800 1.000 25.56000 97 PRO D CA 1
ATOM 554 C C . PRO A 1 107 ? -35.62300 2.49200 33.08100 1.000 28.28000 97 PRO D C 1
ATOM 555 O O . PRO A 1 107 ? -36.36100 3.22400 32.40900 1.000 31.08000 97 PRO D O 1
ATOM 559 N N . THR A 1 108 ? -34.72200 2.95700 33.94500 1.000 25.18000 98 THR D N 1
ATOM 560 C CA . THR A 1 108 ? -34.24600 4.33200 33.87600 1.000 28.30000 98 THR D CA 1
ATOM 561 C C . THR A 1 108 ? -33.28900 4.47500 32.69000 1.000 29.61000 98 THR D C 1
ATOM 562 O O . THR A 1 108 ? -33.01600 3.52200 31.95800 1.000 28.88000 98 THR D O 1
ATOM 566 N N . GLY A 1 109 ? -32.75800 5.68400 32.50200 1.000 31.17000 99 GLY D N 1
ATOM 567 C CA . GLY A 1 109 ? -31.71100 5.85600 31.50900 1.000 31.94000 99 GLY D CA 1
ATOM 568 C C . GLY A 1 109 ? -30.49800 4.99500 31.80400 1.000 30.89000 99 GLY D C 1
ATOM 569 O O . GLY A 1 109 ? -29.85000 4.48500 30.88500 1.000 32.80000 99 GLY D O 1
ATOM 570 N N . LEU A 1 110 ? -30.19100 4.80300 33.08800 1.000 32.39000 100 LEU D N 1
ATOM 571 C CA . LEU A 1 110 ? -29.13000 3.88200 33.47900 1.000 30.83000 100 LEU D CA 1
ATOM 572 C C . LEU A 1 110 ? -29.48500 2.45000 33.10200 1.000 28.39000 100 LEU D C 1
ATOM 573 O O . LEU A 1 110 ? -28.69100 1.74300 32.47000 1.000 28.31000 100 LEU D O 1
ATOM 578 N N . GLY A 1 111 ? -30.69600 2.01200 33.45700 1.000 26.36000 101 GLY D N 1
ATOM 579 C CA . GLY A 1 111 ? -31.11900 0.65900 33.13600 1.000 25.62000 101 GLY D CA 1
ATOM 580 C C . GLY A 1 111 ? -31.20800 0.35900 31.65400 1.000 26.85000 101 GLY D C 1
ATOM 581 O O . GLY A 1 111 ? -31.12200 -0.80700 31.26000 1.000 24.90000 101 GLY D O 1
ATOM 582 N N . ASP A 1 112 ? -31.39400 1.38100 30.81700 1.000 27.90000 102 ASP D N 1
ATOM 583 C CA . ASP A 1 112 ? -31.50100 1.13400 29.38300 1.000 29.42000 102 ASP D CA 1
ATOM 584 C C . ASP A 1 112 ? -30.21500 0.54900 28.80500 1.000 28.90000 102 ASP D C 1
ATOM 585 O O . ASP A 1 112 ? -30.25500 -0.07900 27.73900 1.000 30.73000 102 ASP D O 1
ATOM 590 N N . LEU A 1 113 ? -29.08400 0.72400 29.49400 1.000 29.53000 103 LEU D N 1
ATOM 591 C CA . LEU A 1 113 ? -27.83400 0.10000 29.06900 1.000 29.27000 103 LEU D CA 1
ATOM 592 C C . LEU A 1 113 ? -27.92200 -1.41600 29.05400 1.000 27.25000 103 LEU D C 1
ATOM 593 O O . LEU A 1 113 ? -27.08800 -2.06900 28.41400 1.000 30.36000 103 LEU D O 1
ATOM 598 N N . LEU A 1 114 ? -28.87700 -1.99800 29.77600 1.000 25.84000 104 LEU D N 1
ATOM 599 C CA . LEU A 1 114 ? -29.02800 -3.44500 29.78300 1.000 25.87000 104 LEU D CA 1
ATOM 600 C C . LEU A 1 114 ? -29.87200 -3.97300 28.63100 1.000 26.65000 104 LEU D C 1
ATOM 601 O O . LEU A 1 114 ? -30.03900 -5.19000 28.51700 1.000 26.36000 104 LEU D O 1
ATOM 606 N N . ALA A 1 115 ? -30.41500 -3.10600 27.77400 1.000 28.06000 105 ALA D N 1
ATOM 607 C CA . ALA A 1 115 ? -31.08200 -3.59400 26.57600 1.000 29.93000 105 ALA D CA 1
ATOM 608 C C . ALA A 1 115 ? -30.08100 -4.33100 25.69100 1.000 29.06000 105 ALA D C 1
ATOM 609 O O . ALA A 1 115 ? -28.93900 -3.89800 25.53800 1.000 28.91000 105 ALA D O 1
ATOM 611 N N . ASP A 1 116 ? -30.50500 -5.45900 25.12000 1.000 29.69000 106 ASP D N 1
ATOM 612 C CA . ASP A 1 116 ? -29.56100 -6.29600 24.37900 1.000 30.42000 106 ASP D CA 1
ATOM 613 C C . ASP A 1 116 ? -28.91900 -5.55400 23.21000 1.000 34.73000 106 ASP D C 1
ATOM 614 O O . ASP A 1 116 ? -27.75300 -5.80800 22.88300 1.000 34.28000 106 ASP D O 1
ATOM 619 N N . ASP A 1 117 ? -29.63700 -4.62600 22.58800 1.000 33.85000 107 ASP D N 1
ATOM 620 C CA . ASP A 1 117 ? -29.09600 -3.89700 21.44500 1.000 36.89000 107 ASP D CA 1
ATOM 621 C C . ASP A 1 117 ? -28.40200 -2.58300 21.81600 1.000 38.97000 107 ASP D C 1
ATOM 622 O O . ASP A 1 117 ? -28.03800 -1.81600 20.91800 1.000 40.72000 107 ASP D O 1
ATOM 627 N N . HIS A 1 118 ? -28.17900 -2.31400 23.09900 1.000 34.94000 108 HIS D N 1
ATOM 628 C CA . HIS A 1 118 ? -27.50800 -1.07800 23.46600 1.000 33.40000 108 HIS D CA 1
ATOM 629 C C . HIS A 1 118 ? -26.03700 -1.14200 23.05200 1.000 33.94000 108 HIS D C 1
ATOM 630 O O . HIS A 1 118 ? -25.38700 -2.18200 23.22000 1.000 32.42000 108 HIS D O 1
ATOM 637 N N . PRO A 1 119 ? -25.48400 -0.05800 22.49600 1.000 35.02000 109 PRO D N 1
ATOM 638 C CA . PRO A 1 119 ? -24.10300 -0.12600 21.98400 1.000 36.19000 109 PRO D CA 1
ATOM 639 C C . PRO A 1 119 ? -23.04800 -0.37500 23.05400 1.000 36.07000 109 PRO D C 1
ATOM 640 O O . PRO A 1 119 ? -21.92500 -0.76300 22.70600 1.000 37.65000 109 PRO D O 1
ATOM 644 N N . SER A 1 120 ? -23.35900 -0.16800 24.34000 1.000 33.94000 110 SER D N 1
ATOM 645 C CA . SER A 1 120 ? -22.39400 -0.49300 25.38600 1.000 33.56000 110 SER D CA 1
ATOM 646 C C . SER A 1 120 ? -22.20000 -1.99300 25.54400 1.000 32.06000 110 SER D C 1
ATOM 647 O O . SER A 1 120 ? -21.17600 -2.41600 26.09500 1.000 29.23000 110 SER D O 1
ATOM 650 N N . ARG A 1 121 ? -23.16600 -2.79600 25.09700 1.000 29.45000 111 ARG D N 1
ATOM 651 C CA . ARG A 1 121 ? -23.13900 -4.25000 25.22200 1.000 29.27000 111 ARG D CA 1
ATOM 652 C C . ARG A 1 121 ? -23.08800 -4.69500 26.68300 1.000 27.05000 111 ARG D C 1
ATOM 653 O O . ARG A 1 121 ? -22.69300 -5.82600 26.97000 1.000 27.52000 111 ARG D O 1
ATOM 661 N N . GLN A 1 122 ? -23.48100 -3.82300 27.61000 1.000 26.76000 112 GLN D N 1
ATOM 662 C CA . GLN A 1 122 ? -23.39000 -4.17100 29.03000 1.000 25.59000 112 GLN D CA 1
ATOM 663 C C . GLN A 1 122 ? -24.21100 -5.40300 29.38200 1.000 26.20000 112 GLN D C 1
ATOM 664 O O . GLN A 1 122 ? -23.85400 -6.12500 30.32800 1.000 25.40000 112 GLN D O 1
ATOM 670 N N . ARG A 1 123 ? -25.33100 -5.65200 28.68500 1.000 25.44000 113 ARG D N 1
ATOM 671 C CA . ARG A 1 123 ? -26.06800 -6.88100 28.96300 1.000 23.24000 113 ARG D CA 1
ATOM 672 C C . ARG A 1 123 ? -25.19900 -8.10000 28.72000 1.000 23.81000 113 ARG D C 1
ATOM 673 O O . ARG A 1 123 ? -25.24000 -9.06100 29.49600 1.000 24.11000 113 ARG D O 1
ATOM 681 N N . SER A 1 124 ? -24.40700 -8.08700 27.64000 1.000 25.28000 114 SER D N 1
ATOM 682 C CA . SER A 1 124 ? -23.55700 -9.23600 27.34700 1.000 22.44000 114 SER D CA 1
ATOM 683 C C . SER A 1 124 ? -22.33700 -9.30400 28.25700 1.000 24.15000 114 SER D C 1
ATOM 684 O O . SER A 1 124 ? -21.89800 -10.40900 28.58800 1.000 24.27000 114 SER D O 1
ATOM 687 N N . TRP A 1 125 ? -21.79000 -8.15400 28.67500 1.000 24.23000 115 TRP D N 1
ATOM 688 C CA . TRP A 1 125 ? -20.70100 -8.16000 29.64800 1.000 22.63000 115 TRP D CA 1
ATOM 689 C C . TRP A 1 125 ? -21.13600 -8.79700 30.96300 1.000 22.63000 115 TRP D C 1
ATOM 690 O O . TRP A 1 125 ? -20.32800 -9.45600 31.62700 1.000 24.47000 115 TRP D O 1
ATOM 701 N N . LEU A 1 126 ? -22.40300 -8.62000 31.34700 1.000 22.65000 116 LEU D N 1
ATOM 702 C CA . LEU A 1 126 ? -22.90900 -9.09200 32.63300 1.000 20.86000 116 LEU D CA 1
ATOM 703 C C . LEU A 1 126 ? -23.60100 -10.45000 32.56100 1.000 21.85000 116 LEU D C 1
ATOM 704 O O . LEU A 1 126 ? -23.83200 -11.05900 33.60900 1.000 24.29000 116 LEU D O 1
ATOM 709 N N . ASP A 1 127 ? -23.93500 -10.93700 31.36500 1.000 20.97000 117 ASP D N 1
ATOM 710 C CA . ASP A 1 127 ? -24.72600 -12.15300 31.18900 1.000 20.34000 117 ASP D CA 1
ATOM 711 C C . ASP A 1 127 ? -24.00200 -13.36700 31.75500 1.000 20.65000 117 ASP D C 1
ATOM 712 O O . ASP A 1 127 ? -22.86800 -13.67000 31.36100 1.000 21.65000 117 ASP D O 1
ATOM 717 N N . LEU A 1 128 ? -24.65600 -14.05700 32.69800 1.000 21.34000 118 LEU D N 1
ATOM 718 C CA . LEU A 1 128 ? -24.06500 -15.24400 33.31000 1.000 20.84000 118 LEU D CA 1
ATOM 719 C C . LEU A 1 128 ? -23.99400 -16.42500 32.34900 1.000 23.51000 118 LEU D C 1
ATOM 720 O O . LEU A 1 128 ? -23.27800 -17.38900 32.63400 1.000 23.09000 118 LEU D O 1
ATOM 725 N N . ASP A 1 129 ? -24.70400 -16.37200 31.21700 1.000 21.97000 119 ASP D N 1
ATOM 726 C CA . ASP A 1 129 ? -24.59300 -17.40900 30.19600 1.000 23.76000 119 ASP D CA 1
ATOM 727 C C . ASP A 1 129 ? -23.59300 -17.05800 29.09900 1.000 25.84000 119 ASP D C 1
ATOM 728 O O . ASP A 1 129 ? -23.47500 -17.81000 28.12200 1.000 29.07000 119 ASP D O 1
ATOM 733 N N . GLN A 1 130 ? -22.90700 -15.92600 29.20900 1.000 21.79000 120 GLN D N 1
ATOM 734 C CA . GLN A 1 130 ? -21.76800 -15.62100 28.35800 1.000 21.46000 120 GLN D CA 1
ATOM 735 C C . GLN A 1 130 ? -20.49700 -15.62200 29.20400 1.000 21.00000 120 GLN D C 1
ATOM 736 O O . GLN A 1 130 ? -20.52900 -15.75500 30.42300 1.000 21.73000 120 GLN D O 1
ATOM 742 N N . ALA A 1 131 ? -19.35700 -15.50000 28.53400 1.000 21.17000 121 ALA D N 1
ATOM 743 C CA . ALA A 1 131 ? -18.09700 -15.88600 29.17700 1.000 21.02000 121 ALA D CA 1
ATOM 744 C C . ALA A 1 131 ? -17.68200 -14.97500 30.32700 1.000 21.75000 121 ALA D C 1
ATOM 745 O O . ALA A 1 131 ? -17.05200 -15.45300 31.28400 1.000 22.56000 121 ALA D O 1
ATOM 747 N N . VAL A 1 132 ? -17.98400 -13.67700 30.26800 1.000 21.33000 122 VAL D N 1
ATOM 748 C CA . VAL A 1 132 ? -17.43300 -12.76200 31.26400 1.000 23.25000 122 VAL D CA 1
ATOM 749 C C . VAL A 1 132 ? -18.23000 -12.82000 32.56500 1.000 22.77000 122 VAL D C 1
ATOM 750 O O . VAL A 1 132 ? -17.65800 -12.95500 33.65600 1.000 22.47000 122 VAL D O 1
ATOM 754 N N . GLY A 1 133 ? -19.55800 -12.75200 32.47700 1.000 21.10000 123 GLY D N 1
ATOM 755 C CA . GLY A 1 133 ? -20.36100 -12.91800 33.67900 1.000 20.81000 123 GLY D CA 1
ATOM 756 C C . GLY A 1 133 ? -20.13900 -14.26500 34.34000 1.000 21.92000 123 GLY D C 1
ATOM 757 O O . GLY A 1 133 ? -20.00500 -14.35100 35.56100 1.000 21.81000 123 GLY D O 1
ATOM 758 N N . ARG A 1 134 ? -20.08100 -15.32900 33.53700 1.000 21.46000 124 ARG D N 1
ATOM 759 C CA . ARG A 1 134 ? -19.80100 -16.66100 34.06500 1.000 20.01000 124 ARG D CA 1
ATOM 760 C C . ARG A 1 134 ? -18.47400 -16.68200 34.82900 1.000 20.01000 124 ARG D C 1
ATOM 761 O O . ARG A 1 134 ? -18.39100 -17.20000 35.95400 1.000 21.11000 124 ARG D O 1
ATOM 769 N N . ALA A 1 135 ? -17.43600 -16.08900 34.24200 1.000 19.71000 125 ALA D N 1
ATOM 770 C CA . ALA A 1 135 ? -16.13000 -16.06700 34.89700 1.000 18.98000 125 ALA D CA 1
ATOM 771 C C . ALA A 1 135 ? -16.13300 -15.18900 36.14700 1.000 23.11000 125 ALA D C 1
ATOM 772 O O . ALA A 1 135 ? -15.47100 -15.51600 37.14400 1.000 21.76000 125 ALA D O 1
ATOM 774 N N . ASP A 1 136 ? -16.85200 -14.05800 36.11300 1.000 22.08000 126 ASP D N 1
ATOM 775 C CA . ASP A 1 136 ? -16.82500 -13.14300 37.25300 1.000 23.37000 126 ASP D CA 1
ATOM 776 C C . ASP A 1 136 ? -17.34200 -13.80300 38.52900 1.000 24.48000 126 ASP D C 1
ATOM 777 O O . ASP A 1 136 ? -16.91200 -13.42900 39.63200 1.000 22.98000 126 ASP D O 1
ATOM 782 N N . LEU A 1 137 ? -18.23800 -14.79500 38.41100 1.000 22.19000 127 LEU D N 1
ATOM 783 C CA . LEU A 1 137 ? -18.73900 -15.49100 39.60200 1.000 23.00000 127 LEU D CA 1
ATOM 784 C C . LEU A 1 137 ? -17.63700 -16.23400 40.34200 1.000 23.81000 127 LEU D C 1
ATOM 785 O O . LEU A 1 137 ? -17.80000 -16.53000 41.53400 1.000 23.54000 127 LEU D O 1
ATOM 790 N N . THR A 1 138 ? -16.54400 -16.58100 39.65500 1.000 22.08000 128 THR D N 1
ATOM 791 C CA . THR A 1 138 ? -15.40900 -17.19400 40.33800 1.000 22.15000 128 THR D CA 1
ATOM 792 C C . THR A 1 138 ? -14.79400 -16.28100 41.38900 1.000 24.65000 128 THR D C 1
ATOM 793 O O . THR A 1 138 ? -14.07200 -16.78100 42.26300 1.000 23.76000 128 THR D O 1
ATOM 797 N N . PHE A 1 139 ? -15.05800 -14.96900 41.36100 1.000 21.03000 129 PHE D N 1
ATOM 798 C CA . PHE A 1 139 ? -14.58400 -14.16100 42.48600 1.000 21.73000 129 PHE D CA 1
ATOM 799 C C . PHE A 1 139 ? -15.18300 -14.60700 43.82100 1.000 24.55000 129 PHE D C 1
ATOM 800 O O . PHE A 1 139 ? -14.62100 -14.26500 44.87400 1.000 25.01000 129 PHE D O 1
ATOM 808 N N . LEU A 1 140 ? -16.26300 -15.41100 43.81000 1.000 25.36000 130 LEU D N 1
ATOM 809 C CA . LEU A 1 140 ? -16.73300 -16.08000 45.03600 1.000 26.19000 130 LEU D CA 1
ATOM 810 C C . LEU A 1 140 ? -15.62400 -16.84800 45.74100 1.000 32.32000 130 LEU D C 1
ATOM 811 O O . LEU A 1 140 ? -15.64300 -16.98600 46.97500 1.000 31.85000 130 LEU D O 1
ATOM 816 N N . GLY A 1 141 ? -14.68700 -17.40000 44.97500 1.000 26.02000 131 GLY D N 1
ATOM 817 C CA . GLY A 1 141 ? -13.59900 -18.19800 45.48500 1.000 26.14000 131 GLY D CA 1
ATOM 818 C C . GLY A 1 141 ? -12.32500 -17.40900 45.67700 1.000 23.17000 131 GLY D C 1
ATOM 819 O O . GLY A 1 141 ? -11.25000 -18.00100 45.67900 1.000 25.11000 131 GLY D O 1
ATOM 820 N N . LEU A 1 142 ? -12.42200 -16.08700 45.86900 1.000 24.59000 132 LEU D N 1
ATOM 821 C CA . LEU A 1 142 ? -11.20200 -15.28900 46.03300 1.000 20.99000 132 LEU D CA 1
ATOM 822 C C . LEU A 1 142 ? -10.38000 -15.74800 47.23200 1.000 21.40000 132 LEU D C 1
ATOM 823 O O . LEU A 1 142 ? -9.14100 -15.70200 47.18600 1.000 22.16000 132 LEU D O 1
ATOM 828 N N . ARG A 1 143 ? -11.03300 -16.17600 48.31300 1.000 22.97000 133 ARG D N 1
ATOM 829 C CA . ARG A 1 143 ? -10.26100 -16.64000 49.46700 1.000 22.26000 133 ARG D CA 1
ATOM 830 C C . ARG A 1 143 ? -9.29900 -17.75900 49.08300 1.000 24.22000 133 ARG D C 1
ATOM 831 O O . ARG A 1 143 ? -8.12700 -17.75100 49.48900 1.000 23.86000 133 ARG D O 1
ATOM 839 N N . GLU A 1 144 ? -9.75800 -18.72300 48.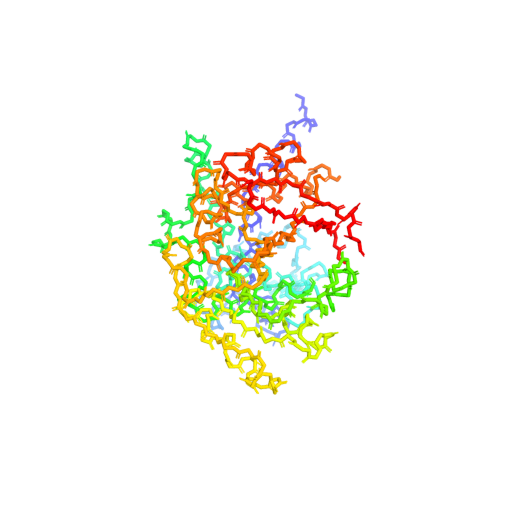27800 1.000 26.47000 134 GLU D N 1
ATOM 840 C CA . GLU A 1 144 ? -8.88300 -19.82600 47.90200 1.000 25.33000 134 GLU D CA 1
ATOM 841 C C . GLU A 1 144 ? -7.84300 -19.40200 46.87100 1.000 23.80000 134 GLU D C 1
ATOM 842 O O . GLU A 1 144 ? -6.72400 -19.92600 46.87400 1.000 24.30000 134 GLU D O 1
ATOM 848 N N . ALA A 1 145 ? -8.17700 -18.45200 45.99100 1.000 21.50000 135 ALA D N 1
ATOM 849 C CA . ALA A 1 145 ? -7.16800 -17.89800 45.09600 1.000 23.54000 135 ALA D CA 1
ATOM 850 C C . ALA A 1 145 ? -6.04800 -17.20800 45.87500 1.000 21.28000 135 ALA D C 1
ATOM 851 O O . ALA A 1 145 ? -4.86800 -17.30200 45.49900 1.000 23.05000 135 ALA D O 1
ATOM 853 N N . VAL A 1 146 ? -6.40300 -16.50000 46.95600 1.000 22.41000 136 VAL D N 1
ATOM 854 C CA . VAL A 1 146 ? -5.38000 -15.80900 47.73500 1.000 21.97000 136 VAL D CA 1
ATOM 855 C C . VAL A 1 146 ? -4.59500 -16.80800 48.57800 1.000 25.29000 136 VAL D C 1
ATOM 856 O O . VAL A 1 146 ? -3.37800 -16.65000 48.74600 1.000 24.18000 136 VAL D O 1
ATOM 860 N N . ARG A 1 147 ? -5.24200 -17.87300 49.05800 1.000 23.39000 137 ARG D N 1
ATOM 861 C CA . ARG A 1 147 ? -4.52200 -18.86600 49.85900 1.000 26.25000 137 ARG D CA 1
ATOM 862 C C . ARG A 1 147 ? -3.49700 -19.63200 49.02300 1.000 27.46000 137 ARG D C 1
ATOM 863 O O . ARG A 1 147 ? -2.39000 -19.92100 49.49900 1.000 27.09000 137 ARG D O 1
ATOM 871 N N . THR A 1 148 ? -3.85400 -19.98900 47.78500 1.000 27.03000 138 THR D N 1
ATOM 872 C CA . THR A 1 148 ? -3.05500 -20.87600 46.94500 1.000 26.60000 138 THR D CA 1
ATOM 873 C C . THR A 1 148 ? -2.30100 -20.17000 45.82700 1.000 27.00000 138 THR D C 1
ATOM 874 O O . THR A 1 148 ? -1.36000 -20.75200 45.27700 1.000 29.59000 138 THR D O 1
ATOM 878 N N . GLY A 1 149 ? -2.70700 -18.95700 45.44900 1.000 23.95000 139 GLY D N 1
ATOM 879 C CA . GLY A 1 149 ? -2.20000 -18.31100 44.26000 1.000 24.31000 139 GLY D CA 1
ATOM 880 C C . GLY A 1 149 ? -2.70200 -18.87200 42.94500 1.000 25.39000 139 GLY D C 1
ATOM 881 O O . GLY A 1 149 ? -2.25800 -18.41000 41.88800 1.000 27.09000 139 GLY D O 1
ATOM 882 N N . ARG A 1 150 ? -3.61200 -19.86800 42.97100 1.000 24.81000 140 ARG D N 1
ATOM 883 C CA . ARG A 1 150 ? -4.08300 -20.54600 41.77000 1.000 24.18000 140 ARG D CA 1
ATOM 884 C C . ARG A 1 150 ? -5.45400 -20.01700 41.35100 1.000 21.05000 140 ARG D C 1
ATOM 885 O O . ARG A 1 150 ? -6.28400 -19.68000 42.19600 1.000 23.18000 140 ARG D O 1
ATOM 893 N N . PRO A 1 151 ? -5.72300 -19.96400 40.05000 1.000 21.42000 141 PRO D N 1
ATOM 894 C CA . PRO A 1 151 ? -7.06200 -19.55900 39.60400 1.000 19.26000 141 PRO D CA 1
ATOM 895 C C . PRO A 1 151 ? -8.09600 -20.58900 40.02300 1.000 22.78000 141 PRO D C 1
ATOM 896 O O . PRO A 1 151 ? -7.79200 -21.77600 40.18900 1.000 23.54000 141 PRO D O 1
ATOM 900 N N . GLN A 1 152 ? -9.33400 -20.11500 40.18400 1.000 20.21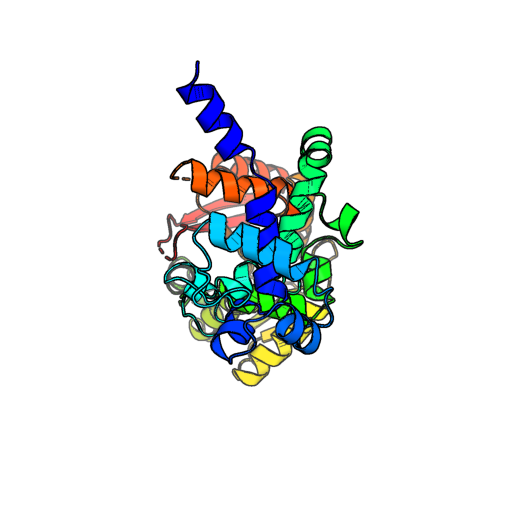000 142 GLN D N 1
ATOM 901 C CA . GLN A 1 152 ? -10.40600 -20.88900 40.80400 1.000 20.85000 142 GLN D CA 1
ATOM 902 C C . GLN A 1 152 ? -11.56400 -21.15000 39.85200 1.000 22.78000 142 GLN D C 1
ATOM 903 O O . GLN A 1 152 ? -12.64500 -21.57500 40.29100 1.000 23.65000 142 GLN D O 1
ATOM 909 N N . TYR A 1 153 ? -11.36700 -20.89400 38.56700 1.000 21.23000 143 TYR D N 1
ATOM 910 C CA . TYR A 1 153 ? -12.41100 -21.15600 37.58400 1.000 20.58000 143 TYR D CA 1
ATOM 911 C C . TYR A 1 153 ? -12.61700 -22.65800 37.39900 1.000 21.99000 143 TYR D C 1
ATOM 912 O O . TYR A 1 153 ? -13.76100 -23.13200 37.35000 1.000 23.59000 143 TYR D O 1
ATOM 921 N N . GLU A 1 154 ? -11.52300 -23.42100 37.31000 1.000 23.13000 144 GLU D N 1
ATOM 922 C CA . GLU A 1 154 ? -11.66300 -24.86700 37.17400 1.000 25.34000 144 GLU D CA 1
ATOM 923 C C . GLU A 1 154 ? -12.32500 -25.48200 38.40300 1.000 29.06000 144 GLU D C 1
ATOM 924 O O . GLU A 1 154 ? -13.12400 -26.41800 38.27100 1.000 28.60000 144 GLU D O 1
ATOM 930 N N . ALA A 1 155 ? -12.05800 -24.93700 39.59300 1.000 27.80000 145 ALA D N 1
ATOM 931 C CA . ALA A 1 155 ? -12.72700 -25.43100 40.79400 1.000 30.20000 145 ALA D CA 1
ATOM 932 C C . ALA A 1 155 ? -14.23800 -25.28200 40.68400 1.000 29.88000 145 ALA D C 1
ATOM 933 O O . ALA A 1 155 ? -14.99600 -26.14200 41.15700 1.000 34.16000 145 ALA D O 1
ATOM 935 N N . ARG A 1 156 ? -14.69900 -24.19400 40.06100 1.000 28.56000 146 ARG D N 1
ATOM 936 C CA . ARG A 1 156 ? -16.13200 -23.94800 39.96900 1.000 28.36000 146 ARG D CA 1
ATOM 937 C C . ARG A 1 156 ? -16.76400 -24.70500 38.80700 1.000 28.43000 146 ARG D C 1
ATOM 938 O O . ARG A 1 156 ? -17.84500 -25.28200 38.95700 1.000 30.33000 146 ARG D O 1
ATOM 946 N N . TYR A 1 157 ? -16.11200 -24.71400 37.64300 1.000 25.95000 147 TYR D N 1
ATOM 947 C CA . TYR A 1 157 ? -16.75200 -25.17400 36.41500 1.000 25.97000 147 TYR D CA 1
ATOM 948 C C . TYR A 1 157 ? -16.23100 -26.50100 35.87700 1.000 28.50000 147 TYR D C 1
ATOM 949 O O . TYR A 1 157 ? -16.82100 -27.03000 34.92400 1.000 30.59000 147 TYR D O 1
ATOM 958 N N . GLY A 1 158 ? -15.15500 -27.05500 36.44600 1.000 28.21000 148 GLY D N 1
ATOM 959 C CA . GLY A 1 158 ? -14.65200 -28.35400 36.04100 1.000 29.98000 148 GLY D CA 1
ATOM 960 C C . GLY A 1 158 ? -13.60700 -28.35400 34.94000 1.000 30.68000 148 GLY D C 1
ATOM 961 O O . GLY A 1 158 ? -13.02300 -29.40900 34.66100 1.000 31.48000 148 GLY D O 1
ATOM 962 N N . LYS A 1 159 ? -13.37800 -27.22600 34.27900 1.000 28.60000 149 LYS D N 1
ATOM 963 C CA . LYS A 1 159 ? -12.34700 -27.05100 33.27100 1.000 28.41000 149 LYS D CA 1
ATOM 964 C C . LYS A 1 159 ? -11.75800 -25.67400 33.49900 1.000 26.58000 149 LYS D C 1
ATOM 965 O O . LYS A 1 159 ? -12.48000 -24.76700 33.92600 1.000 27.13000 149 LYS D O 1
ATOM 971 N N . PRO A 1 160 ? -10.47100 -25.47700 33.22500 1.000 24.65000 150 PRO D N 1
ATOM 972 C CA . PRO A 1 160 ? -9.92000 -24.12000 33.29800 1.000 24.60000 150 PRO D CA 1
ATOM 973 C C . PRO A 1 160 ? -10.51000 -23.25000 32.19600 1.000 24.71000 150 PRO D C 1
ATOM 974 O O . PRO A 1 160 ? -11.11900 -23.73600 31.23800 1.000 24.66000 150 PRO D O 1
ATOM 978 N N . PHE A 1 161 ? -10.31400 -21.93600 32.34900 1.000 21.57000 151 PHE D N 1
ATOM 979 C CA . PHE A 1 161 ? -11.04200 -20.94000 31.56000 1.000 21.54000 151 PHE D CA 1
ATOM 980 C C . PHE A 1 161 ? -10.90600 -21.16200 30.04900 1.000 23.85000 151 PHE D C 1
ATOM 981 O O . PHE A 1 161 ? -11.91000 -21.26000 29.33300 1.000 21.51000 151 PHE D O 1
ATOM 989 N N . TRP A 1 162 ? -9.67000 -21.20900 29.53600 1.000 22.51000 152 TRP D N 1
ATOM 990 C CA . TRP A 1 162 ? -9.47700 -21.28800 28.08700 1.000 22.19000 152 TRP D CA 1
ATOM 991 C C . TRP A 1 162 ? -9.96900 -22.61800 27.54200 1.000 23.94000 152 TRP D C 1
ATOM 992 O O . TRP A 1 162 ? -10.48500 -22.67900 26.41700 1.000 23.76000 152 TRP D O 1
ATOM 1003 N N . THR A 1 163 ? -9.83600 -23.68600 28.32300 1.000 22.87000 153 THR D N 1
ATOM 1004 C CA . THR A 1 163 ? -10.34500 -24.98400 27.89200 1.000 25.38000 153 THR D CA 1
ATOM 1005 C C . THR A 1 163 ? -11.86800 -24.97500 27.80700 1.000 25.15000 153 THR D C 1
ATOM 1006 O O . THR A 1 163 ? -12.44800 -25.50000 26.84900 1.000 25.39000 153 THR D O 1
ATOM 1010 N N . ASP A 1 164 ? -12.53200 -24.34800 28.78700 1.000 23.77000 154 ASP D N 1
ATOM 1011 C CA . ASP A 1 164 ? -13.99100 -24.22900 28.76600 1.000 22.62000 154 ASP D CA 1
ATOM 1012 C C . ASP A 1 164 ? -14.46900 -23.44500 27.54600 1.000 24.54000 154 ASP D C 1
ATOM 1013 O O . ASP A 1 164 ? -15.43200 -23.84500 26.87000 1.000 25.21000 154 ASP D O 1
ATOM 1018 N N . LEU A 1 165 ? -13.81700 -22.31400 27.24800 1.000 22.14000 155 LEU D N 1
ATOM 1019 C CA . LEU A 1 165 ? -14.22000 -21.51000 26.10000 1.000 20.51000 155 LEU D CA 1
ATOM 1020 C C . LEU A 1 165 ? -13.93000 -22.22500 24.78400 1.000 23.23000 155 LEU D C 1
ATOM 1021 O O . LEU A 1 165 ? -14.62100 -21.98800 23.78300 1.000 23.74000 155 LEU D O 1
ATOM 1026 N N . SER A 1 166 ? -12.92000 -23.09100 24.76500 1.000 22.39000 156 SER D N 1
ATOM 1027 C CA . SER A 1 166 ? -12.64400 -23.87500 23.56300 1.000 22.59000 156 SER D CA 1
ATOM 1028 C C . SER A 1 166 ? -13.71400 -24.93700 23.35500 1.000 26.01000 156 SER D C 1
ATOM 1029 O O . SER A 1 166 ? -14.23700 -25.10600 22.24400 1.000 25.62000 156 SER 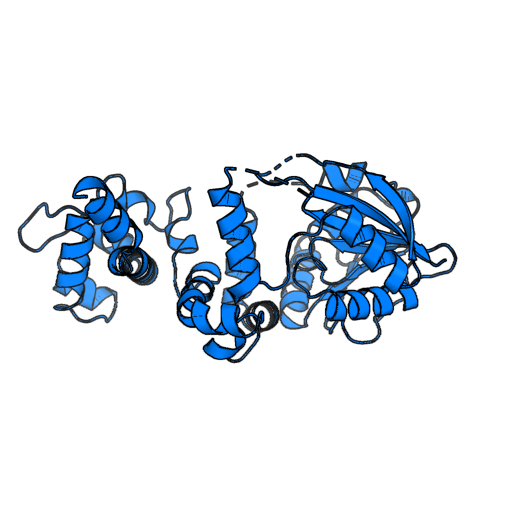D O 1
ATOM 1032 N N . GLU A 1 167 ? -14.08400 -25.63900 24.42400 1.000 26.32000 157 GLU D N 1
ATOM 1033 C CA . GLU A 1 167 ? -14.99600 -26.76900 24.29000 1.000 26.26000 157 GLU D CA 1
ATOM 1034 C C . GLU A 1 167 ? -16.45100 -26.34600 24.13400 1.000 31.26000 157 GLU D C 1
ATOM 1035 O O . GLU A 1 167 ? -17.26500 -27.15400 23.66800 1.000 36.27000 157 GLU D O 1
ATOM 1041 N N . ASP A 1 168 ? -16.79300 -25.10500 24.48600 1.000 26.80000 158 ASP D N 1
ATOM 1042 C CA . ASP A 1 168 ? -18.16400 -24.57900 24.43500 1.000 25.07000 158 ASP D CA 1
ATOM 1043 C C . ASP A 1 168 ? -18.20000 -23.45000 23.40900 1.000 29.13000 158 ASP D C 1
ATOM 1044 O O . ASP A 1 168 ? -17.77600 -22.32500 23.68900 1.000 27.15000 158 ASP D O 1
ATOM 1049 N N . ASP A 1 169 ? -18.70900 -23.76500 22.21300 1.000 30.14000 159 ASP D N 1
ATOM 1050 C CA . ASP A 1 169 ? -18.71300 -22.79400 21.12400 1.000 29.39000 159 ASP D CA 1
ATOM 1051 C C . ASP A 1 169 ? -19.41300 -21.50400 21.52400 1.000 28.97000 159 ASP D C 1
ATOM 1052 O O . ASP A 1 169 ? -18.97700 -20.41100 21.14100 1.000 29.83000 159 ASP D O 1
ATOM 1057 N N . GLY A 1 170 ? -20.51700 -21.60900 22.27100 1.000 29.35000 160 GLY D N 1
ATOM 1058 C CA . GLY A 1 170 ? -21.21400 -20.40900 22.70200 1.000 28.55000 160 GLY D CA 1
ATOM 1059 C C . GLY A 1 170 ? -20.37600 -19.52700 23.60500 1.000 28.44000 160 GLY D C 1
ATOM 1060 O O . GLY A 1 170 ? -20.35500 -18.30300 23.44500 1.000 29.18000 160 GLY D O 1
ATOM 1061 N N . LEU A 1 171 ? -19.68200 -20.12900 24.57000 1.000 26.36000 161 LEU D N 1
ATOM 1062 C CA . LEU A 1 171 ? -18.84900 -19.33500 25.47000 1.000 26.07000 161 LEU D CA 1
ATOM 1063 C C . LEU A 1 171 ? -17.68100 -18.70200 24.72600 1.000 24.23000 161 LEU D C 1
ATOM 1064 O O . LEU A 1 171 ? -17.40000 -17.51000 24.89500 1.000 24.93000 161 LEU D O 1
ATOM 1069 N N . GLY A 1 172 ? -16.96000 -19.49300 23.92100 1.000 24.95000 162 GLY D N 1
ATOM 1070 C CA . GLY A 1 172 ? -15.82000 -18.94200 23.19800 1.000 23.54000 162 GLY D CA 1
ATOM 1071 C C . GLY A 1 172 ? -16.23000 -17.83200 22.25100 1.000 25.39000 162 GLY D C 1
ATOM 1072 O O . GLY A 1 172 ? -15.60400 -16.77000 22.20300 1.000 25.40000 162 GLY D O 1
ATOM 1073 N N . ALA A 1 173 ? -17.30700 -18.05600 21.49700 1.000 26.48000 163 ALA D N 1
ATOM 1074 C CA . ALA A 1 173 ? -17.75900 -17.02700 20.56400 1.000 26.39000 163 ALA D CA 1
ATOM 1075 C C . ALA A 1 173 ? -18.21800 -15.77000 21.29700 1.000 28.73000 163 ALA D C 1
ATOM 1076 O O . ALA A 1 173 ? -17.99500 -14.65000 20.81900 1.000 28.92000 163 ALA D O 1
ATOM 1078 N N . SER A 1 174 ? -18.84800 -15.92700 22.46700 1.000 26.09000 164 SER D N 1
ATOM 1079 C CA . SER A 1 174 ? -19.27600 -14.74400 23.21100 1.000 27.17000 164 SER D CA 1
ATOM 1080 C C . SER A 1 174 ? -18.07800 -13.93900 23.69800 1.000 29.23000 164 SER D C 1
ATOM 1081 O O . SER A 1 174 ? -18.11000 -12.70100 23.70200 1.000 27.52000 164 SER D O 1
ATOM 1084 N N . PHE A 1 175 ? -17.01700 -14.62400 24.12700 1.000 25.46000 165 PHE D N 1
ATOM 1085 C CA . PHE A 1 175 ? -15.81700 -13.91900 24.55200 1.000 27.45000 165 PHE D CA 1
ATOM 1086 C C . PHE A 1 175 ? -15.19900 -13.16900 23.37900 1.000 29.08000 165 PHE D C 1
ATOM 1087 O O . PHE A 1 175 ? -14.85800 -11.98600 23.48900 1.000 30.61000 165 PHE D O 1
ATOM 1095 N N . ASP A 1 176 ? -15.07700 -13.84400 22.23300 1.000 28.01000 166 ASP D N 1
ATOM 1096 C CA . ASP A 1 176 ? -14.46200 -13.22300 21.06900 1.000 28.61000 166 ASP D CA 1
ATOM 1097 C C . ASP A 1 176 ? -15.26600 -12.01100 20.60600 1.000 33.16000 166 ASP D C 1
ATOM 1098 O O . ASP A 1 176 ? -14.69300 -10.98300 20.23800 1.000 33.87000 166 ASP D O 1
ATOM 1103 N N . ALA A 1 177 ? -16.59800 -12.10700 20.64100 1.000 30.34000 167 ALA D N 1
ATOM 1104 C CA . ALA A 1 177 ? -17.43200 -10.97900 20.23200 1.000 31.29000 167 ALA D CA 1
ATOM 1105 C C . ALA A 1 177 ? -17.25400 -9.78600 21.16200 1.000 31.87000 167 ALA D C 1
ATOM 1106 O O . ALA A 1 177 ? -17.18100 -8.63800 20.70600 1.000 36.14000 167 ALA D O 1
ATOM 1108 N N . LEU A 1 178 ? -17.19600 -10.03000 22.47300 1.000 30.77000 168 LEU D N 1
ATOM 1109 C CA . LEU A 1 178 ? -17.00700 -8.92500 23.40400 1.000 30.42000 168 LEU D CA 1
ATOM 1110 C C . LEU A 1 178 ? -15.61900 -8.31900 23.28700 1.000 36.21000 168 LEU D C 1
ATOM 1111 O O . LEU A 1 178 ? -15.45700 -7.10600 23.45200 1.000 35.94000 168 LEU D O 1
ATOM 1116 N N . MET A 1 179 ? -14.60500 -9.13400 23.01700 1.000 33.96000 169 MET D N 1
ATOM 1117 C CA . MET A 1 179 ? -13.25200 -8.60400 23.04900 1.000 37.26000 169 MET D CA 1
ATOM 1118 C C . MET A 1 179 ? -12.86600 -7.88500 21.76700 1.000 40.64000 169 MET D C 1
ATOM 1119 O O . MET A 1 179 ? -11.80200 -7.26100 21.73200 1.000 46.59000 169 MET D O 1
ATOM 1124 N N . THR A 1 180 ? -13.70000 -7.94100 20.72300 1.000 40.55000 170 THR D N 1
ATOM 1125 C CA . THR A 1 180 ? -13.46400 -7.09000 19.55800 1.000 45.27000 170 THR D CA 1
ATOM 1126 C C . THR A 1 180 ? -13.67200 -5.61800 19.89300 1.000 47.46000 170 THR D C 1
ATOM 1127 O O . THR A 1 180 ? -12.92800 -4.75900 19.40400 1.000 52.55000 170 THR D O 1
ATOM 1131 N N . THR A 1 181 ? -14.67000 -5.30500 20.72000 1.000 47.46000 171 THR D N 1
ATOM 1132 C CA . THR A 1 181 ? -14.96200 -3.91600 21.07700 1.000 48.66000 171 THR D CA 1
ATOM 1133 C C . THR A 1 181 ? -13.80900 -3.26800 21.84500 1.000 47.56000 171 THR D C 1
ATOM 1134 O O . THR A 1 181 ? -12.89700 -3.95000 22.32000 1.000 51.33000 171 THR D O 1
ATOM 1138 N N . ALA A 1 186 ? -7.12200 -3.61600 13.83300 1.000 50.53000 176 ALA D N 1
ATOM 1139 C CA . ALA A 1 186 ? -6.59900 -3.92800 12.50300 1.000 51.07000 176 ALA D CA 1
ATOM 1140 C C . ALA A 1 186 ? -5.16900 -4.47700 12.56700 1.000 48.68000 176 ALA D C 1
ATOM 1141 O O . ALA A 1 186 ? -4.56200 -4.78300 11.53100 1.000 46.41000 176 ALA D O 1
ATOM 1143 N N . PHE A 1 187 ? -4.63500 -4.59400 13.78700 1.000 45.26000 177 PHE D N 1
ATOM 1144 C CA . PHE A 1 187 ? -3.30000 -5.13600 14.03800 1.000 42.18000 177 PHE D CA 1
ATOM 1145 C C . PHE A 1 187 ? -2.20800 -4.35300 13.31200 1.000 38.75000 177 PHE D C 1
ATOM 1146 O O . PHE A 1 187 ? -1.12300 -4.88300 13.05800 1.000 36.44000 177 PHE D O 1
ATOM 1154 N N . ALA A 1 188 ? -2.47000 -3.08500 12.98500 1.000 38.57000 178 ALA D N 1
ATOM 1155 C CA . ALA A 1 188 ? -1.52000 -2.30400 12.19900 1.000 39.37000 178 ALA D CA 1
ATOM 1156 C C . ALA A 1 188 ? -0.18900 -2.12000 12.92600 1.000 36.35000 178 ALA D C 1
ATOM 1157 O O . ALA A 1 188 ? 0.87900 -2.19400 12.30400 1.000 35.97000 178 ALA D O 1
ATOM 1159 N N . ALA A 1 189 ? -0.22600 -1.86900 14.24100 1.000 37.19000 179 ALA D N 1
ATOM 1160 C CA . ALA A 1 189 ? 1.02300 -1.62000 14.96100 1.000 36.71000 179 ALA D CA 1
ATOM 1161 C C . ALA A 1 189 ? 1.92900 -2.84900 15.00800 1.000 34.82000 179 ALA D C 1
ATOM 1162 O O . ALA A 1 189 ? 3.12600 -2.71700 14.70300 1.000 34.13000 179 ALA D O 1
ATOM 1164 N N . PRO A 1 190 ? 1.45600 -4.04800 15.37500 1.000 33.04000 180 PRO D N 1
ATOM 1165 C CA . PRO A 1 190 ? 2.37200 -5.20200 15.36400 1.000 34.40000 180 PRO D CA 1
ATOM 1166 C C . PRO A 1 190 ? 2.84100 -5.60000 13.97200 1.000 32.94000 180 PRO D C 1
ATOM 1167 O O . PRO A 1 190 ? 3.95800 -6.11600 13.83900 1.000 31.82000 180 PRO D O 1
ATOM 1171 N N . VAL A 1 191 ? 2.01800 -5.40700 12.93700 1.000 33.52000 181 VAL D N 1
ATOM 1172 C CA . VAL A 1 191 ? 2.46700 -5.70700 11.57900 1.000 32.43000 181 VAL D CA 1
ATOM 1173 C C . VAL A 1 191 ? 3.60700 -4.78300 11.17100 1.000 34.10000 181 VAL D C 1
ATOM 1174 O O . VAL A 1 191 ? 4.54600 -5.20000 10.48800 1.000 35.94000 181 VAL D O 1
ATOM 1178 N N . ALA A 1 192 ? 3.56000 -3.52300 11.59500 1.000 35.92000 182 ALA D N 1
ATOM 1179 C CA . ALA A 1 192 ? 4.63500 -2.59700 11.26400 1.000 36.02000 182 ALA D CA 1
ATOM 1180 C C . ALA A 1 192 ? 5.86900 -2.76800 12.14600 1.000 39.03000 182 ALA D C 1
ATOM 1181 O O . ALA A 1 192 ? 6.97400 -2.41900 11.71200 1.000 41.82000 182 ALA D O 1
ATOM 1183 N N . ALA A 1 193 ? 5.71600 -3.31300 13.35500 1.000 37.05000 183 ALA D N 1
ATOM 1184 C CA . ALA A 1 193 ? 6.79400 -3.34700 14.33900 1.000 37.72000 183 ALA D CA 1
ATOM 1185 C C . ALA A 1 193 ? 7.82500 -4.43700 14.08100 1.000 38.19000 183 ALA D C 1
ATOM 1186 O O . ALA A 1 193 ? 8.86000 -4.46300 14.75500 1.000 39.93000 183 ALA D O 1
ATOM 1188 N N . TYR A 1 194 ? 7.56700 -5.34000 13.14300 1.000 34.59000 184 TYR D N 1
ATOM 1189 C CA . TYR A 1 194 ? 8.48100 -6.42400 12.83100 1.000 33.05000 184 TYR D CA 1
ATOM 1190 C C . TYR A 1 194 ? 8.48900 -6.59700 11.32400 1.000 33.29000 184 TYR D C 1
ATOM 1191 O O . TYR A 1 194 ? 7.46300 -6.41200 10.66800 1.000 35.62000 184 TYR D O 1
ATOM 1200 N N . ASP A 1 195 ? 9.64600 -6.95900 10.78000 1.000 31.98000 185 ASP D N 1
ATOM 1201 C CA . ASP A 1 195 ? 9.75100 -7.18800 9.33600 1.000 34.69000 185 ASP D CA 1
ATOM 1202 C C . ASP A 1 195 ? 9.26200 -8.59500 9.02200 1.000 34.17000 185 ASP D C 1
ATOM 1203 O O . ASP A 1 195 ? 10.04200 -9.54400 8.91900 1.000 33.70000 185 ASP D O 1
ATOM 1208 N N . TRP A 1 196 ? 7.94200 -8.72600 8.86400 1.000 32.68000 186 TRP D N 1
ATOM 1209 C CA . TRP A 1 196 ? 7.33800 -10.02300 8.58500 1.000 33.68000 186 TRP D CA 1
ATOM 1210 C C . TRP A 1 196 ? 7.65400 -10.53100 7.18500 1.000 35.27000 186 TRP D C 1
ATOM 1211 O O . TRP A 1 196 ? 7.43700 -11.71800 6.91700 1.000 34.68000 186 TRP D O 1
ATOM 1222 N N . THR A 1 197 ? 8.17300 -9.68000 6.29500 1.000 37.47000 187 THR D N 1
ATOM 1223 C CA . THR A 1 197 ? 8.51900 -10.13000 4.94900 1.000 38.82000 187 THR D CA 1
ATOM 1224 C C . THR A 1 197 ? 9.76800 -11.00300 4.91400 1.000 41.74000 187 THR D C 1
ATOM 1225 O O . THR A 1 197 ? 10.06000 -11.58800 3.86600 1.000 46.71000 187 THR D O 1
ATOM 1229 N N . ARG A 1 198 ? 10.49500 -11.11700 6.02100 1.000 42.49000 188 ARG D N 1
ATOM 1230 C CA . ARG A 1 198 ? 11.66900 -11.97700 6.11200 1.000 43.96000 188 ARG D CA 1
ATOM 1231 C C . ARG A 1 198 ? 11.34500 -13.37600 6.63300 1.000 42.77000 188 ARG D C 1
ATOM 1232 O O . ARG A 1 198 ? 12.24500 -14.22200 6.69500 1.000 46.22000 188 ARG D O 1
ATOM 1234 N N . ALA A 1 199 ? 10.09200 -13.64000 7.00200 1.000 39.23000 189 ALA D N 1
ATOM 1235 C CA . ALA A 1 199 ? 9.68900 -14.91600 7.58100 1.000 35.87000 189 ALA D CA 1
ATOM 1236 C C . ALA A 1 199 ? 8.95100 -15.73800 6.53400 1.000 37.64000 189 ALA D C 1
ATOM 1237 O O . ALA A 1 199 ? 7.86500 -15.35100 6.09000 1.000 42.90000 189 ALA D O 1
ATOM 1239 N N . ARG A 1 200 ? 9.52800 -16.87800 6.15500 1.000 31.61000 190 ARG D N 1
ATOM 1240 C CA . ARG A 1 200 ? 8.87500 -17.74200 5.17700 1.000 32.46000 190 ARG D CA 1
ATOM 1241 C C . ARG A 1 200 ? 7.81900 -18.64300 5.81100 1.000 27.62000 190 ARG D C 1
ATOM 1242 O O . ARG A 1 200 ? 6.79600 -18.94100 5.18400 1.000 28.27000 190 ARG D O 1
ATOM 1250 N N . HIS A 1 201 ? 8.02600 -19.08400 7.04700 1.000 27.46000 191 HIS D N 1
ATOM 1251 C CA . HIS A 1 201 ? 7.07600 -19.97000 7.69600 1.000 25.04000 191 HIS D CA 1
ATOM 1252 C C . HIS A 1 201 ? 6.83300 -19.46100 9.10400 1.000 21.97000 191 HIS D C 1
ATOM 1253 O O . HIS A 1 201 ? 7.78000 -19.33500 9.88600 1.000 24.35000 191 HIS D O 1
ATOM 1260 N N . VAL A 1 202 ? 5.57100 -19.15700 9.40800 1.000 22.00000 192 VAL D N 1
ATOM 1261 C CA . VAL A 1 202 ? 5.17100 -18.57900 10.69200 1.000 22.05000 192 VAL D CA 1
ATOM 1262 C C . VAL A 1 202 ? 4.24000 -19.55300 11.40200 1.000 22.72000 192 VAL D C 1
ATOM 1263 O O . VAL A 1 202 ? 3.27600 -20.04200 10.80800 1.000 23.78000 192 VAL D O 1
ATOM 1267 N N . LEU A 1 203 ? 4.49500 -19.80200 12.69500 1.000 19.69000 193 LEU D N 1
ATOM 1268 C CA . LEU A 1 203 ? 3.63000 -20.63000 13.53200 1.000 21.87000 193 LEU D CA 1
ATOM 1269 C C . LEU A 1 203 ? 3.08800 -19.76000 14.65600 1.000 20.29000 193 LEU D C 1
ATOM 1270 O O . LEU A 1 203 ? 3.87500 -19.22600 15.45200 1.000 21.67000 193 LEU D O 1
ATOM 1275 N N . ASP A 1 204 ? 1.76000 -19.63400 14.72100 1.000 19.84000 194 ASP D N 1
ATOM 1276 C CA . ASP A 1 204 ? 1.07000 -18.84600 15.74500 1.000 20.94000 194 ASP D CA 1
ATOM 1277 C C . ASP A 1 204 ? 0.57700 -19.80500 16.81500 1.000 21.42000 194 ASP D C 1
ATOM 1278 O O . ASP A 1 204 ? -0.36200 -20.57000 16.58300 1.000 22.10000 194 ASP D O 1
ATOM 1283 N N . VAL A 1 205 ? 1.15100 -19.70400 18.01300 1.000 18.33000 195 VAL D N 1
ATOM 1284 C CA . VAL A 1 205 ? 0.92100 -20.65700 19.09200 1.000 19.25000 195 VAL D CA 1
ATOM 1285 C C . VAL A 1 205 ? -0.10900 -20.05800 20.03900 1.000 20.38000 195 VAL D C 1
ATOM 1286 O O . VAL A 1 205 ? 0.14700 -19.01700 20.66300 1.000 21.48000 195 VAL D O 1
ATOM 1290 N N . GLY A 1 206 ? -1.26500 -20.70700 20.15400 1.000 20.35000 196 GLY D N 1
ATOM 1291 C CA . GLY A 1 206 ? -2.39200 -20.11400 20.86700 1.000 19.67000 196 GLY D CA 1
ATOM 1292 C C . GLY A 1 206 ? -3.03100 -19.00800 20.04800 1.000 21.11000 196 GLY D C 1
ATOM 1293 O O . GLY A 1 206 ? -3.43000 -17.97100 20.60600 1.000 23.42000 196 GLY D O 1
ATOM 1294 N N . GLY A 1 207 ? -3.14500 -19.20700 18.72900 1.000 19.12000 197 GLY D N 1
ATOM 1295 C CA . GLY A 1 207 ? -3.45600 -18.11500 17.83000 1.000 21.00000 197 GLY D CA 1
ATOM 1296 C C . GLY A 1 207 ? -4.91600 -17.80600 17.60300 1.000 21.50000 197 GLY D C 1
ATOM 1297 O O . GLY A 1 207 ? -5.20900 -16.82300 16.91800 1.000 24.66000 197 GLY D O 1
ATOM 1298 N N . ALA A 1 208 ? -5.85200 -18.57700 18.14600 1.000 20.30000 198 ALA D N 1
ATOM 1299 C CA . ALA A 1 208 ? -7.25800 -18.26200 17.91300 1.000 22.30000 198 ALA D CA 1
ATOM 1300 C C . ALA A 1 208 ? -7.56800 -16.89000 18.50500 1.000 26.90000 198 ALA D C 1
ATOM 1301 O O . ALA A 1 208 ? -7.03300 -16.53900 19.56300 1.000 25.86000 198 ALA D O 1
ATOM 1303 N N . PRO A 1 209 ? -8.42400 -16.08700 17.86400 1.000 26.63000 199 PRO D N 1
ATOM 1304 C CA . PRO A 1 209 ? -9.26100 -16.41300 16.70200 1.000 25.64000 199 PRO D CA 1
ATOM 1305 C C . PRO A 1 209 ? -8.66000 -16.12900 15.32800 1.000 27.69000 199 PRO D C 1
ATOM 1306 O O . PRO A 1 209 ? -9.41300 -16.17400 14.34300 1.000 28.77000 199 PRO D O 1
ATOM 1310 N N . GLY A 1 210 ? -7.35300 -15.87100 15.24600 1.000 24.90000 200 GLY D N 1
ATOM 1311 C CA . GLY A 1 210 ? -6.65500 -15.81500 13.97000 1.000 26.34000 200 GLY D CA 1
ATOM 1312 C C . GLY A 1 210 ? -6.50700 -14.44700 13.34000 1.000 27.15000 200 GLY D C 1
ATOM 1313 O O . GLY A 1 210 ? -5.98200 -14.35400 12.22000 1.000 26.69000 200 GLY D O 1
ATOM 1314 N N . GLY A 1 211 ? -6.94300 -13.38500 14.02200 1.000 28.45000 201 GLY D N 1
ATOM 1315 C CA . GLY A 1 211 ? -6.85000 -12.05300 13.44100 1.000 28.40000 201 GLY D CA 1
ATOM 1316 C C . GLY A 1 211 ? -5.42200 -11.60300 13.18300 1.000 2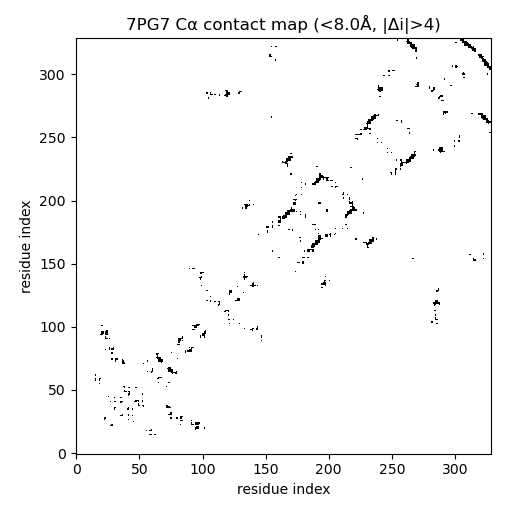8.88000 201 GLY D C 1
ATOM 1317 O O . GLY A 1 211 ? -5.12200 -11.02600 12.13600 1.000 27.42000 201 GLY D O 1
ATOM 1318 N N . LEU A 1 212 ? -4.52300 -11.83600 14.13800 1.000 26.59000 202 LEU D N 1
ATOM 1319 C CA . LEU A 1 212 ? -3.15900 -11.35800 13.97100 1.000 24.98000 202 LEU D CA 1
ATOM 1320 C C . LEU A 1 212 ? -2.44800 -12.09200 12.84000 1.000 24.92000 202 LEU D C 1
ATOM 1321 O O . LEU A 1 212 ? -1.76600 -11.47400 12.01600 1.000 23.85000 202 LEU D O 1
ATOM 1326 N N . LEU A 1 213 ? -2.55600 -13.41900 12.80900 1.000 24.25000 203 LEU D N 1
ATOM 1327 C CA . LEU A 1 213 ? -1.86100 -14.16000 11.76300 1.000 23.60000 203 LEU D CA 1
ATOM 1328 C C . LEU A 1 213 ? -2.41300 -13.79400 10.38700 1.000 25.30000 203 LEU D C 1
ATOM 1329 O O . LEU A 1 213 ? -1.65300 -13.67700 9.41900 1.000 24.70000 203 LEU D O 1
ATOM 1334 N N . THR A 1 214 ? -3.73000 -13.58200 10.29200 1.000 23.65000 204 THR D N 1
ATOM 1335 C CA . THR A 1 214 ? -4.30300 -13.13700 9.02000 1.000 24.58000 204 THR D CA 1
ATOM 1336 C C . THR A 1 214 ? -3.71600 -11.79700 8.59300 1.000 26.71000 204 THR D C 1
ATOM 1337 O O . THR A 1 214 ? -3.35200 -11.61500 7.42300 1.000 26.10000 204 THR D O 1
ATOM 1341 N N . ALA A 1 215 ? -3.58900 -10.84700 9.53100 1.000 25.70000 205 ALA D N 1
ATOM 1342 C CA . ALA A 1 215 ? -3.01300 -9.54700 9.18300 1.000 28.40000 205 ALA D CA 1
ATOM 1343 C C . ALA A 1 215 ? -1.54500 -9.65500 8.76800 1.000 29.56000 205 ALA D C 1
ATOM 1344 O O . ALA A 1 215 ? -1.10800 -8.97600 7.83100 1.000 30.19000 205 ALA D O 1
ATOM 1346 N N . ILE A 1 216 ? -0.76100 -10.48800 9.45800 1.000 26.26000 206 ILE D N 1
ATOM 1347 C CA . ILE A 1 216 ? 0.63800 -10.67800 9.09700 1.000 25.32000 206 ILE D CA 1
ATOM 1348 C C . ILE A 1 216 ? 0.75200 -11.18800 7.66800 1.000 26.96000 206 ILE D C 1
ATOM 1349 O O . ILE A 1 216 ? 1.55700 -10.69100 6.87200 1.000 28.41000 206 ILE D O 1
ATOM 1354 N N . LEU A 1 217 ? -0.04700 -12.19800 7.32600 1.000 25.55000 207 LEU D N 1
ATOM 1355 C CA . LEU A 1 217 ? 0.11700 -12.81700 6.01300 1.000 26.50000 207 LEU D CA 1
ATOM 1356 C C . LEU A 1 217 ? -0.41300 -11.92700 4.90500 1.000 29.92000 207 LEU D C 1
ATOM 1357 O O . LEU A 1 217 ? 0.08300 -12.00100 3.77000 1.000 29.67000 207 LEU D O 1
ATOM 1362 N N . ARG A 1 218 ? -1.40900 -11.08400 5.19500 1.000 27.24000 208 ARG D N 1
ATOM 1363 C CA . ARG A 1 218 ? -1.83100 -10.13600 4.16400 1.000 28.78000 208 ARG D CA 1
ATOM 1364 C C . ARG A 1 218 ? -0.76600 -9.08500 3.89300 1.000 33.79000 208 ARG D C 1
ATOM 1365 O O . ARG A 1 218 ? -0.75400 -8.49900 2.80400 1.000 36.70000 208 ARG D O 1
ATOM 1373 N N . ALA A 1 219 ? 0.14700 -8.85500 4.83700 1.000 31.40000 209 ALA D N 1
ATOM 1374 C CA . ALA A 1 219 ? 1.24100 -7.91500 4.65600 1.000 32.19000 209 ALA D CA 1
ATOM 1375 C C . ALA A 1 219 ? 2.53200 -8.56500 4.17300 1.000 35.87000 209 ALA D C 1
ATOM 1376 O O . ALA A 1 219 ? 3.46400 -7.84800 3.79200 1.000 38.34000 209 ALA D O 1
ATOM 1378 N N . ALA A 1 220 ? 2.61500 -9.89400 4.16300 1.000 31.94000 210 ALA D N 1
ATOM 1379 C CA . ALA A 1 220 ? 3.84900 -10.60100 3.82500 1.000 32.06000 210 ALA D CA 1
ATOM 1380 C C . ALA A 1 220 ? 3.54900 -11.68000 2.79600 1.000 28.98000 210 ALA D C 1
ATOM 1381 O O . ALA A 1 220 ? 3.24600 -12.82600 3.15200 1.000 25.87000 210 ALA D O 1
ATOM 1383 N N . PRO A 1 221 ? 3.63700 -11.35500 1.50000 1.000 28.67000 211 PRO D N 1
ATOM 1384 C CA . PRO A 1 221 ? 3.25300 -12.34400 0.47700 1.000 29.78000 211 PRO D CA 1
ATOM 1385 C C . PRO A 1 221 ? 4.05700 -13.63100 0.49300 1.000 29.65000 211 PRO D C 1
ATOM 1386 O O . PRO A 1 221 ? 3.54400 -14.66200 0.04100 1.000 27.68000 211 PRO D O 1
ATOM 1390 N N . GLU A 1 222 ? 5.30300 -13.61400 0.96800 1.000 24.57000 212 GLU D N 1
ATOM 1391 C CA . GLU A 1 222 ? 6.15400 -14.79200 0.90800 1.000 23.93000 212 GLU D CA 1
ATOM 1392 C C . GLU A 1 222 ? 6.01300 -15.67700 2.13800 1.000 31.44000 212 GLU D C 1
ATOM 1393 O O . GLU A 1 222 ? 6.73600 -16.67200 2.25600 1.000 33.23000 212 GLU D O 1
ATOM 1399 N N . ALA A 1 223 ? 5.11800 -15.33200 3.05300 1.000 26.59000 213 ALA D N 1
ATOM 1400 C CA . ALA A 1 223 ? 4.95400 -16.07100 4.29600 1.000 30.10000 213 ALA D CA 1
ATOM 1401 C C . ALA A 1 223 ? 3.77700 -17.03100 4.20000 1.000 29.94000 213 ALA D C 1
ATOM 1402 O O . ALA A 1 223 ? 2.73900 -16.69400 3.62300 1.000 28.92000 213 ALA D O 1
ATOM 1404 N N . HIS A 1 224 ? 3.95700 -18.23100 4.76000 1.000 24.82000 214 HIS D N 1
ATOM 1405 C CA . HIS A 1 224 ? 2.88500 -19.18500 4.98800 1.000 23.02000 214 HIS D CA 1
ATOM 1406 C C . HIS A 1 224 ? 2.70900 -19.37600 6.49000 1.000 23.05000 214 HIS D C 1
ATOM 1407 O O . HIS A 1 224 ? 3.68800 -19.34300 7.23700 1.000 23.86000 214 HIS D O 1
ATOM 1414 N N . GLY A 1 225 ? 1.47100 -19.58100 6.92700 1.000 24.81000 215 GLY D N 1
ATOM 1415 C CA . GLY A 1 225 ? 1.16200 -19.66100 8.34500 1.000 22.52000 215 GLY D CA 1
ATOM 1416 C C . GLY A 1 225 ? 0.61300 -21.00700 8.78400 1.000 25.05000 215 GLY D C 1
ATOM 1417 O O . GLY A 1 225 ? -0.07900 -21.69600 8.03100 1.000 24.61000 215 GLY D O 1
ATOM 1418 N N . THR A 1 226 ? 0.90700 -21.36100 10.03400 1.000 21.77000 216 THR D N 1
ATOM 1419 C CA . THR A 1 226 ? 0.25300 -22.45500 10.73800 1.000 20.39000 216 THR D CA 1
ATOM 1420 C C . THR A 1 226 ? -0.23600 -21.88900 12.06200 1.000 19.88000 216 THR D C 1
ATOM 1421 O O . THR A 1 226 ? 0.48500 -21.11900 12.69800 1.000 22.60000 216 THR D O 1
ATOM 1425 N N . LEU A 1 227 ? -1.45900 -22.23200 12.44100 1.000 20.17000 217 LEU D N 1
ATOM 1426 C CA . LEU A 1 227 ? -2.05900 -21.74000 13.67800 1.000 19.50000 217 LEU D CA 1
ATOM 1427 C C . LEU A 1 227 ? -2.41000 -22.92800 14.55500 1.000 22.94000 217 LEU D C 1
ATOM 1428 O O . LEU A 1 227 ? -3.12800 -23.83200 14.11400 1.000 24.04000 217 LEU D O 1
ATOM 1433 N N . LEU A 1 228 ? -1.94200 -22.90200 15.80500 1.000 20.44000 218 LEU D N 1
ATOM 1434 C CA . LEU A 1 228 ? -2.20000 -23.96300 16.76600 1.000 21.38000 218 LEU D CA 1
ATOM 1435 C C . LEU A 1 228 ? -3.06000 -23.41000 17.89800 1.000 22.29000 218 LEU D C 1
ATOM 1436 O O . LEU A 1 228 ? -2.75100 -22.35800 18.45300 1.000 22.92000 218 LEU D O 1
ATOM 1441 N N . ASP A 1 229 ? -4.15700 -24.08900 18.20900 1.000 20.80000 219 ASP D N 1
ATOM 1442 C CA . ASP A 1 229 ? -4.96400 -23.74600 19.37700 1.000 19.50000 219 ASP D CA 1
ATOM 1443 C C . ASP A 1 229 ? -5.68500 -25.01300 19.81700 1.000 22.80000 219 ASP D C 1
ATOM 1444 O O . ASP A 1 229 ? -5.58100 -26.05700 19.16700 1.000 23.72000 219 ASP D O 1
ATOM 1449 N N . LEU A 1 230 ? -6.39500 -24.92600 20.94000 1.000 22.88000 220 LEU D N 1
ATOM 1450 C CA . LEU A 1 230 ? -7.14900 -26.08200 21.40700 1.000 21.30000 220 LEU D CA 1
ATOM 1451 C C . LEU A 1 230 ? -8.18200 -26.47500 20.34500 1.000 25.71000 220 LEU D C 1
ATOM 1452 O O . LEU A 1 230 ? -8.62300 -25.63400 19.55900 1.000 22.77000 220 LEU D O 1
ATOM 1457 N N . PRO A 1 231 ? -8.57000 -27.75400 20.28200 1.000 24.11000 221 PRO D N 1
ATOM 1458 C CA . PRO A 1 231 ? -9.34400 -28.21900 19.11000 1.000 27.02000 221 PRO D CA 1
ATOM 1459 C C . PRO A 1 231 ? -10.63900 -27.45600 18.84600 1.000 26.85000 221 PRO D C 1
ATOM 1460 O O . PRO A 1 231 ? -10.92200 -27.12800 17.68600 1.000 24.90000 221 PRO D O 1
ATOM 1464 N N . GLY A 1 232 ? -11.43900 -27.16200 19.87400 1.000 27.54000 222 GLY D N 1
ATOM 1465 C CA . GLY A 1 232 ? -12.68000 -26.436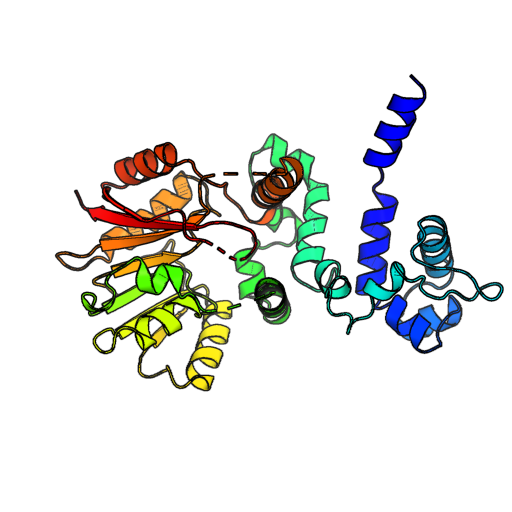00 19.64100 1.000 25.29000 222 GLY D CA 1
ATOM 1466 C C . GLY A 1 232 ? -12.45800 -25.02100 19.13300 1.000 26.58000 222 GLY D C 1
ATOM 1467 O O . GLY A 1 232 ? -13.11700 -24.56900 18.18500 1.000 26.23000 222 GLY D O 1
ATOM 1468 N N . ALA A 1 233 ? -11.53900 -24.29000 19.77400 1.000 22.77000 223 ALA D N 1
ATOM 1469 C CA . ALA A 1 233 ? -11.21200 -22.94700 19.31200 1.000 22.77000 223 ALA D CA 1
ATOM 1470 C C . ALA A 1 233 ? -10.56900 -22.98200 17.93600 1.000 23.75000 223 ALA D C 1
ATOM 1471 O O . ALA A 1 233 ? -10.78100 -22.07700 17.11500 1.000 23.67000 223 ALA D O 1
ATOM 1473 N N . ALA A 1 234 ? -9.77200 -24.01500 17.67300 1.000 22.78000 224 ALA D N 1
ATOM 1474 C CA . ALA A 1 234 ? -9.12600 -24.14400 16.37200 1.000 23.54000 224 ALA D CA 1
ATOM 1475 C C . ALA A 1 234 ? -10.15700 -24.39100 15.28100 1.000 26.25000 224 ALA D C 1
ATOM 1476 O O . ALA A 1 234 ? -10.04700 -23.82100 14.19700 1.000 24.45000 224 ALA D O 1
ATOM 1478 N N . ALA A 1 235 ? -11.19300 -25.19000 15.57100 1.000 25.46000 225 ALA D N 1
ATOM 1479 C CA . ALA A 1 235 ? -12.23300 -25.43700 14.57100 1.000 28.16000 225 ALA D CA 1
ATOM 1480 C C . ALA A 1 235 ? -13.00100 -24.16300 14.23300 1.000 27.47000 225 ALA D C 1
ATOM 1481 O O . ALA A 1 235 ? -13.27900 -23.89300 13.05800 1.000 28.46000 225 ALA D O 1
ATOM 1483 N N . ARG A 1 236 ? -13.35900 -23.36300 15.24100 1.000 23.74000 226 ARG D N 1
ATOM 1484 C CA . ARG A 1 236 ? -14.01600 -22.09300 14.95000 1.000 26.40000 226 ARG D CA 1
ATOM 1485 C C . ARG A 1 236 ? -13.10700 -21.17800 14.13500 1.000 28.22000 226 ARG D C 1
ATOM 1486 O O . ARG A 1 236 ? -13.56800 -20.48700 13.21800 1.000 28.22000 226 ARG D O 1
ATOM 1494 N N . THR A 1 237 ? -11.81100 -21.15500 14.45700 1.000 24.16000 227 THR D N 1
ATOM 1495 C CA . THR A 1 237 ? -10.86300 -20.33800 13.70300 1.000 22.30000 227 THR D CA 1
ATOM 1496 C C . THR A 1 237 ? -10.72200 -20.83900 12.27100 1.000 25.45000 227 THR D C 1
ATOM 1497 O O . THR A 1 237 ? -10.63200 -20.03700 11.33700 1.000 26.02000 227 THR D O 1
ATOM 1501 N N . ARG A 1 238 ? -10.70600 -22.15900 12.08200 1.000 23.71000 228 ARG D N 1
ATOM 1502 C CA . ARG A 1 238 ? -10.59600 -22.70700 10.73100 1.000 25.64000 228 ARG D CA 1
ATOM 1503 C C . ARG A 1 238 ? -11.77000 -22.26600 9.86800 1.000 28.08000 228 ARG D C 1
ATOM 1504 O O . ARG A 1 238 ? -11.58600 -21.89500 8.70100 1.000 27.72000 228 ARG D O 1
ATOM 1512 N N . GLU A 1 239 ? -12.97800 -22.26900 10.43500 1.000 28.13000 229 GLU D N 1
ATOM 1513 C CA . GLU A 1 239 ? -14.14700 -21.79900 9.69400 1.000 28.43000 229 GLU D CA 1
ATOM 1514 C C . GLU A 1 239 ? -14.02700 -20.31600 9.35800 1.000 32.54000 229 GLU D C 1
ATOM 1515 O O . GLU A 1 239 ? -14.35100 -19.89500 8.24000 1.000 32.81000 229 GLU D O 1
ATOM 1517 N N . ARG A 1 240 ? -13.55600 -19.51200 10.31400 1.000 26.63000 230 ARG D N 1
ATOM 1518 C CA . ARG A 1 240 ? -13.36400 -18.08200 10.08600 1.000 28.56000 230 ARG D CA 1
ATOM 1519 C C . ARG A 1 240 ? -12.36100 -17.83400 8.96400 1.000 33.47000 230 ARG D C 1
ATOM 1520 O O . ARG A 1 240 ? -12.58000 -16.98700 8.08800 1.000 33.86000 230 ARG D O 1
ATOM 1528 N N . ILE A 1 241 ? -11.23300 -18.54900 8.99600 1.000 30.79000 231 ILE D N 1
ATOM 1529 C CA . ILE A 1 241 ? -10.19500 -18.37100 7.98100 1.000 31.10000 231 ILE D CA 1
ATOM 1530 C C . ILE A 1 241 ? -10.70900 -18.75200 6.59900 1.000 32.90000 231 ILE D C 1
ATOM 1531 O O . ILE A 1 241 ? -10.41000 -18.07700 5.60200 1.000 31.04000 231 ILE D O 1
ATOM 1536 N N . ALA A 1 242 ? -11.47200 -19.84200 6.50800 1.000 31.37000 232 ALA D N 1
ATOM 1537 C CA . ALA A 1 242 ? -12.01000 -20.24300 5.21100 1.000 35.87000 232 ALA D CA 1
ATOM 1538 C C . ALA A 1 242 ? -12.98800 -19.20300 4.68100 1.000 36.15000 232 ALA D C 1
ATOM 1539 O O . ALA A 1 242 ? -12.97000 -18.87500 3.48800 1.000 36.38000 232 ALA D O 1
ATOM 1541 N N . ALA A 1 243 ? -13.83800 -18.65900 5.55600 1.000 35.49000 233 ALA D N 1
ATOM 1542 C CA . ALA A 1 243 ? -14.77600 -17.61800 5.14600 1.000 37.92000 233 ALA D CA 1
ATOM 1543 C C . ALA A 1 243 ? -14.07300 -16.33700 4.71600 1.000 38.58000 233 ALA D C 1
ATOM 1544 O O . ALA A 1 243 ? -14.65900 -15.53500 3.97700 1.000 41.82000 233 ALA D O 1
ATOM 1546 N N . ASN A 1 244 ? -12.84200 -16.12600 5.16200 1.000 36.72000 234 ASN D N 1
ATOM 1547 C CA . ASN A 1 244 ? -12.04100 -14.97000 4.78800 1.000 36.67000 234 ASN D CA 1
ATOM 1548 C C . ASN A 1 244 ? -11.12600 -15.24800 3.60400 1.000 35.10000 234 ASN D C 1
ATOM 1549 O O . ASN A 1 244 ? -10.33000 -14.37900 3.23300 1.000 37.99000 234 ASN D O 1
ATOM 1554 N N . GLY A 1 245 ? -11.19200 -16.44500 3.02600 1.000 33.37000 235 GLY D N 1
ATOM 1555 C CA . GLY A 1 245 ? -10.39400 -16.75200 1.85800 1.000 32.20000 235 GLY D CA 1
ATOM 1556 C C . GLY A 1 245 ? -8.92500 -16.96100 2.13300 1.000 31.55000 235 GLY D C 1
ATOM 1557 O O . GLY A 1 245 ? -8.11000 -16.89400 1.20500 1.000 33.05000 235 GLY D O 1
ATOM 1558 N N . MET A 1 246 ? -8.54800 -17.22300 3.38600 1.000 28.74000 236 MET D N 1
ATOM 1559 C CA . MET A 1 246 ? -7.13900 -17.38700 3.72500 1.000 30.17000 236 MET D CA 1
ATOM 1560 C C . MET A 1 246 ? -6.73700 -18.83200 4.00000 1.000 29.13000 236 MET D C 1
ATOM 1561 O O . MET A 1 246 ? -5.65100 -19.07000 4.54100 1.000 26.14000 236 MET D O 1
ATOM 1566 N N . ASP A 1 247 ? -7.55400 -19.80300 3.58400 1.000 29.44000 237 ASP D N 1
ATOM 1567 C CA . ASP A 1 247 ? -7.23800 -21.20100 3.85900 1.000 30.40000 237 ASP D CA 1
ATOM 1568 C C . ASP A 1 247 ? -6.05700 -21.74100 3.04600 1.000 28.55000 237 ASP D C 1
ATOM 1569 O O . ASP A 1 247 ? -5.50500 -22.77700 3.42000 1.000 32.25000 237 ASP D O 1
ATOM 1574 N N . GLU A 1 248 ? -5.65600 -21.08900 1.94800 1.000 29.62000 238 GLU D N 1
ATOM 1575 C CA . GLU A 1 248 ? -4.42900 -21.48500 1.25800 1.000 30.63000 238 GLU D CA 1
ATOM 1576 C C . GLU A 1 248 ? -3.19400 -20.86800 1.90000 1.000 27.61000 238 GLU D C 1
ATOM 1577 O O . GLU A 1 248 ? -2.07200 -21.32100 1.63900 1.000 29.84000 238 GLU D O 1
ATOM 1583 N N . ARG A 1 249 ? -3.37900 -19.84500 2.74200 1.000 27.01000 239 ARG D N 1
ATOM 1584 C CA . ARG A 1 249 ? -2.28100 -19.17700 3.42500 1.000 25.83000 239 ARG D CA 1
ATOM 1585 C C . ARG A 1 249 ? -2.04400 -19.70000 4.83300 1.000 24.49000 239 ARG D C 1
ATOM 1586 O O . ARG A 1 249 ? -0.91300 -19.57000 5.33400 1.000 24.15000 239 ARG D O 1
ATOM 1594 N N . ILE A 1 250 ? -3.05900 -20.30400 5.45900 1.000 25.70000 240 ILE D N 1
ATOM 1595 C CA . ILE A 1 250 ? -3.00600 -20.69300 6.87200 1.000 24.34000 240 ILE D CA 1
ATOM 1596 C C . ILE A 1 250 ? -3.51500 -22.12100 7.03400 1.000 25.37000 240 ILE D C 1
ATOM 1597 O O . ILE A 1 250 ? -4.66400 -22.41300 6.67600 1.000 28.67000 240 ILE D O 1
ATOM 1602 N N . ASP A 1 251 ? -2.68900 -22.98900 7.61700 1.000 23.69000 241 ASP D N 1
ATOM 1603 C CA . ASP A 1 251 ? -3.13900 -24.28800 8.11100 1.000 23.15000 241 ASP D CA 1
ATOM 1604 C C . ASP A 1 251 ? -3.48700 -24.15600 9.59100 1.000 25.20000 241 ASP D C 1
ATOM 1605 O O . ASP A 1 251 ? -2.68500 -23.62800 10.36800 1.000 26.27000 241 ASP D O 1
ATOM 1610 N N . VAL A 1 252 ? -4.64000 -24.67700 9.99300 1.000 25.35000 242 VAL D N 1
ATOM 1611 C CA . VAL A 1 252 ? -5.05700 -24.65300 11.39800 1.000 25.46000 242 VAL D CA 1
ATOM 1612 C C . VAL A 1 252 ? -4.92900 -26.05600 11.97000 1.000 28.18000 242 VAL D C 1
ATOM 1613 O O . VAL A 1 252 ? -5.40800 -27.02600 11.37100 1.000 34.01000 242 VAL D O 1
ATOM 1617 N N . VAL A 1 253 ? -4.30500 -26.16300 13.13700 1.000 25.08000 243 VAL D N 1
ATOM 1618 C CA . VAL A 1 253 ? -4.05500 -27.43500 13.79900 1.000 25.67000 243 VAL D CA 1
ATOM 1619 C C . VAL A 1 253 ? -4.66300 -27.35400 15.19000 1.000 28.84000 243 VAL D C 1
ATOM 1620 O O . VAL A 1 253 ? -4.40500 -26.39300 15.92300 1.000 26.39000 243 VAL D O 1
ATOM 1624 N N . GLY A 1 254 ? -5.47100 -28.34800 15.55400 1.000 26.29000 244 GLY D N 1
ATOM 1625 C CA . GLY A 1 254 ? -5.99100 -28.44600 16.90900 1.000 27.92000 244 GLY D CA 1
ATOM 1626 C C . GLY A 1 254 ? -5.03600 -29.25000 17.77200 1.000 29.65000 244 GLY D C 1
ATOM 1627 O O . GLY A 1 254 ? -4.60500 -30.34000 17.38600 1.000 32.09000 244 GLY D O 1
ATOM 1628 N N . GLY A 1 255 ? -4.68600 -28.70100 18.92700 1.000 24.81000 245 GLY D N 1
ATOM 1629 C CA . GLY A 1 255 ? -3.72100 -29.37200 19.77300 1.000 25.25000 245 GLY D CA 1
ATOM 1630 C C . GLY A 1 255 ? -3.44000 -28.56600 21.02100 1.000 27.54000 245 GLY D C 1
ATOM 1631 O O . GLY A 1 255 ? -4.12300 -27.58500 21.32100 1.000 30.27000 245 GLY D O 1
ATOM 1632 N N . ASP A 1 256 ? -2.42200 -29.00400 21.75100 1.000 24.33000 246 ASP D N 1
ATOM 1633 C CA . ASP A 1 256 ? -2.10600 -28.45400 23.06600 1.000 24.28000 246 ASP D CA 1
ATOM 1634 C C . ASP A 1 256 ? -0.68700 -27.91100 23.00400 1.000 25.51000 246 ASP D C 1
ATOM 1635 O O . ASP A 1 256 ? 0.23700 -28.65200 22.66400 1.000 24.27000 246 ASP D O 1
ATOM 1640 N N . PHE A 1 257 ? -0.50100 -26.62700 23.33100 1.000 23.66000 247 PHE D N 1
ATOM 1641 C CA . PHE A 1 257 ? 0.84900 -26.09300 23.22800 1.000 22.56000 247 PHE D CA 1
ATOM 1642 C C . PHE A 1 257 ? 1.78800 -26.49400 24.37100 1.000 24.11000 247 PHE D C 1
ATOM 1643 O O . PHE A 1 257 ? 2.96600 -26.10900 24.34100 1.000 24.49000 247 PHE D O 1
ATOM 1651 N N . PHE A 1 258 ? 1.33500 -27.29000 25.34000 1.000 23.33000 248 PHE D N 1
ATOM 16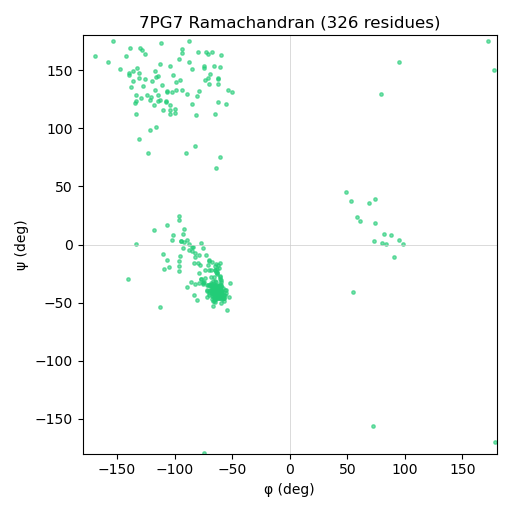52 C CA . PHE A 1 258 ? 2.27400 -27.90800 26.27100 1.000 26.33000 248 PHE D CA 1
ATOM 1653 C C . PHE A 1 258 ? 2.90700 -29.16900 25.69600 1.000 27.60000 248 PHE D C 1
ATOM 1654 O O . PHE A 1 258 ? 3.88400 -29.67000 26.26800 1.000 29.81000 248 PHE D O 1
ATOM 1662 N N . ASP A 1 259 ? 2.39600 -29.65700 24.56900 1.000 25.47000 249 ASP D N 1
ATOM 1663 C CA . ASP A 1 259 ? 2.92900 -30.79500 23.83400 1.000 27.27000 249 ASP D CA 1
ATOM 1664 C C . ASP A 1 259 ? 3.89200 -30.31500 22.74100 1.000 30.06000 249 ASP D C 1
ATOM 1665 O O . ASP A 1 259 ? 3.94100 -29.13300 22.39500 1.000 26.32000 249 ASP D O 1
ATOM 1670 N N . GLU A 1 260 ? 4.63800 -31.25800 22.16200 1.000 27.49000 250 GLU D N 1
ATOM 1671 C CA . GLU A 1 260 ? 5.43200 -30.96700 20.97100 1.000 28.18000 250 GLU D CA 1
ATOM 1672 C C . GLU A 1 260 ? 4.58800 -30.28200 19.89700 1.000 25.60000 250 GLU D C 1
ATOM 1673 O O . GLU A 1 260 ? 3.47600 -30.71500 19.58600 1.000 29.54000 250 GLU D O 1
ATOM 1679 N N . LEU A 1 261 ? 5.11400 -29.19100 19.35300 1.000 26.15000 251 LEU D N 1
ATOM 1680 C CA . LEU A 1 261 ? 4.37100 -28.42600 18.35600 1.000 27.34000 251 LEU D CA 1
ATOM 1681 C C . LEU A 1 261 ? 4.35000 -29.16000 17.01000 1.000 29.14000 251 LEU D C 1
ATOM 1682 O O . LEU A 1 261 ? 5.25600 -29.94000 16.70600 1.000 28.81000 251 LEU D O 1
ATOM 1687 N N . PRO A 1 262 ? 3.32500 -28.91400 16.18000 1.000 26.49000 252 PRO D N 1
ATOM 1688 C CA . PRO A 1 262 ? 3.11100 -29.75700 14.98500 1.000 29.18000 252 PRO D CA 1
ATOM 1689 C C . PRO A 1 262 ? 3.99800 -29.44700 13.79200 1.000 29.92000 252 PRO D C 1
ATOM 1690 O O . PRO A 1 262 ? 4.06000 -30.27400 12.86400 1.000 31.11000 252 PRO D O 1
ATOM 1694 N N . VAL A 1 263 ? 4.65400 -28.28700 13.74600 1.000 28.46000 253 VAL D N 1
ATOM 1695 C CA . VAL A 1 263 ? 5.50800 -27.91200 12.62500 1.000 30.01000 253 VAL D CA 1
ATOM 1696 C C . VAL A 1 263 ? 6.71900 -27.17700 13.17800 1.000 29.16000 253 VAL D C 1
ATOM 1697 O O . VAL A 1 263 ? 6.72600 -26.71800 14.32300 1.000 27.05000 253 VAL D O 1
ATOM 1701 N N . THR A 1 264 ? 7.75900 -27.08200 12.35700 1.000 29.93000 254 THR D N 1
ATOM 1702 C CA . THR A 1 264 ? 8.81500 -26.11900 12.61300 1.000 27.33000 254 THR D CA 1
ATOM 1703 C C . THR A 1 264 ? 8.52400 -24.83500 11.84500 1.000 28.03000 254 THR D C 1
ATOM 1704 O O . THR A 1 264 ? 7.68100 -24.79900 10.94000 1.000 30.74000 254 THR D O 1
ATOM 1708 N N . ALA A 1 265 ? 9.21900 -23.76500 12.22400 1.000 23.78000 255 ALA D N 1
ATOM 1709 C CA . ALA A 1 265 ? 8.91700 -22.45800 11.66100 1.000 26.57000 255 ALA D CA 1
ATOM 1710 C C . ALA A 1 265 ? 10.11100 -21.52700 11.79700 1.000 26.16000 255 ALA D C 1
ATOM 1711 O O . ALA A 1 265 ? 10.99100 -21.71000 12.65100 1.000 25.38000 255 ALA D O 1
ATOM 1713 N N . ASP A 1 266 ? 10.13100 -20.51700 10.92200 1.000 24.30000 256 ASP D N 1
ATOM 1714 C CA . ASP A 1 266 ? 11.13600 -19.46400 10.99600 1.000 24.53000 256 ASP D CA 1
ATOM 1715 C C . ASP A 1 266 ? 10.81000 -18.43500 12.06300 1.000 22.60000 256 ASP D C 1
ATOM 1716 O O . ASP A 1 266 ? 11.72100 -17.86800 12.67200 1.000 23.47000 256 ASP D O 1
ATOM 1721 N N . VAL A 1 267 ? 9.52900 -18.17200 12.30200 1.000 22.52000 257 VAL D N 1
ATOM 1722 C CA . VAL A 1 267 ? 9.11600 -17.32000 13.40700 1.000 21.16000 257 VAL D CA 1
ATOM 1723 C C . VAL A 1 267 ? 7.98200 -18.03400 14.11500 1.000 21.23000 257 VAL D C 1
ATOM 1724 O O . VAL A 1 267 ? 7.02900 -18.47400 13.46800 1.000 20.70000 257 VAL D O 1
ATOM 1728 N N . VAL A 1 268 ? 8.10500 -18.18000 15.43100 1.000 20.72000 258 VAL D N 1
ATOM 1729 C CA . VAL A 1 268 ? 7.05300 -18.71100 16.29000 1.000 21.39000 258 VAL D CA 1
ATOM 1730 C C . VAL A 1 268 ? 6.51300 -17.52700 17.07100 1.000 20.98000 258 VAL D C 1
ATOM 1731 O O . VAL A 1 268 ? 7.28500 -16.82800 17.74500 1.000 21.62000 258 VAL D O 1
ATOM 1735 N N . VAL A 1 269 ? 5.20400 -17.29100 16.96200 1.000 18.53000 259 VAL D N 1
ATOM 1736 C CA . VAL A 1 269 ? 4.54500 -16.11600 17.52400 1.000 19.38000 259 VAL D CA 1
ATOM 1737 C C . VAL A 1 269 ? 3.75200 -16.54000 18.74500 1.000 21.62000 259 VAL D C 1
ATOM 1738 O O . VAL A 1 269 ? 2.96600 -17.49800 18.68500 1.000 20.36000 259 VAL D O 1
ATOM 1742 N N . LEU A 1 270 ? 3.93300 -15.80600 19.84500 1.000 19.67000 260 LEU D N 1
ATOM 1743 C CA . LEU A 1 270 ? 3.12100 -15.94500 21.04900 1.000 19.36000 260 LEU D CA 1
ATOM 1744 C C . LEU A 1 270 ? 2.49600 -14.58400 21.30900 1.000 20.29000 260 LEU D C 1
ATOM 1745 O O . LEU A 1 270 ? 3.15600 -13.69400 21.85400 1.000 21.26000 260 LEU D O 1
ATOM 1750 N N . SER A 1 271 ? 1.25200 -14.41000 20.89100 1.000 20.00000 261 SER D N 1
ATOM 1751 C CA . SER A 1 271 ? 0.55600 -13.13300 21.00800 1.000 20.92000 261 SER D CA 1
ATOM 1752 C C . SER A 1 271 ? -0.44300 -13.21300 22.15700 1.000 20.73000 261 SER D C 1
ATOM 1753 O O . SER A 1 271 ? -1.43400 -13.94700 22.07900 1.000 20.64000 261 SER D O 1
ATOM 1756 N N . PHE A 1 272 ? -0.18200 -12.45300 23.22600 1.000 21.87000 262 PHE D N 1
ATOM 1757 C CA . PHE A 1 272 ? -1.04800 -12.40800 24.41200 1.000 22.39000 262 PHE D CA 1
ATOM 1758 C C . PHE A 1 272 ? -1.39700 -13.80900 24.88800 1.000 22.00000 262 PHE D C 1
ATOM 1759 O O . PHE A 1 272 ? -2.55000 -14.13200 25.21100 1.000 25.30000 262 PHE D O 1
ATOM 1767 N N . THR A 1 273 ? -0.36700 -14.64700 24.92700 1.000 20.77000 263 THR D N 1
ATOM 1768 C CA . THR A 1 273 ? -0.50500 -16.01500 25.40100 1.000 21.72000 263 THR D CA 1
ATOM 1769 C C . THR A 1 273 ? 0.23700 -16.24700 26.71000 1.000 20.62000 263 THR D C 1
ATOM 1770 O O . THR A 1 273 ? -0.36800 -16.68700 27.69800 1.000 21.35000 263 THR D O 1
ATOM 1774 N N . LEU A 1 274 ? 1.52700 -15.91800 26.76200 1.000 20.19000 264 LEU D N 1
ATOM 1775 C CA . LEU A 1 274 ? 2.31000 -16.21300 27.96300 1.000 17.61000 264 LEU D CA 1
ATOM 1776 C C . LEU A 1 274 ? 1.80200 -15.45500 29.18500 1.000 21.48000 264 LEU D C 1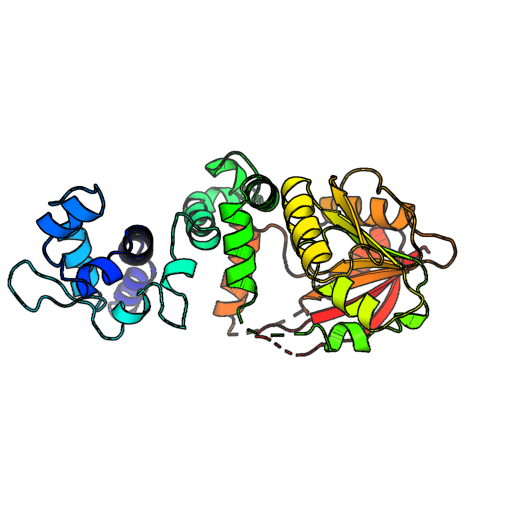
ATOM 1777 O O . LEU A 1 274 ? 2.00600 -15.90200 30.31800 1.000 20.16000 264 LEU D O 1
ATOM 1782 N N . LEU A 1 275 ? 1.14400 -14.31300 28.99700 1.000 20.70000 265 LEU D N 1
ATOM 1783 C CA . LEU A 1 275 ? 0.74200 -13.56400 30.18800 1.000 21.81000 265 LEU D CA 1
ATOM 1784 C C . LEU A 1 275 ? -0.27700 -14.30000 31.05000 1.000 21.95000 265 LEU D C 1
ATOM 1785 O O . LEU A 1 275 ? -0.39800 -13.96400 32.23400 1.000 23.17000 265 LEU D O 1
ATOM 1790 N N . ASN A 1 276 ? -0.98800 -15.30500 30.52500 1.000 18.79000 266 ASN D N 1
ATOM 1791 C CA . ASN A 1 276 ? -1.96900 -16.01300 31.34300 1.000 21.17000 266 ASN D CA 1
ATOM 1792 C C . ASN A 1 276 ? -1.41800 -17.28600 31.96100 1.000 20.13000 266 ASN D C 1
ATOM 1793 O O . ASN A 1 276 ? -2.19500 -18.12200 32.42700 1.000 21.85000 266 ASN D O 1
ATOM 1798 N N . TRP A 1 277 ? -0.09100 -17.40400 32.07600 1.000 18.88000 267 TRP D N 1
ATOM 1799 C CA . TRP A 1 277 ? 0.53100 -18.58700 32.66200 1.000 20.23000 267 TRP D CA 1
ATOM 1800 C C . TRP A 1 277 ? 1.56200 -18.18900 33.70900 1.000 21.41000 267 TRP D C 1
ATOM 1801 O O . TRP A 1 277 ? 2.18000 -17.13000 33.61700 1.000 21.92000 267 TRP D O 1
ATOM 1812 N N . SER A 1 278 ? 1.70200 -19.03600 34.72700 1.000 21.11000 268 SER D N 1
ATOM 1813 C CA . SER A 1 278 ? 2.78100 -18.90200 35.70000 1.000 22.05000 268 SER D CA 1
ATOM 1814 C C . SER A 1 278 ? 4.13500 -18.98800 35.00400 1.000 22.32000 268 SER D C 1
ATOM 1815 O O . SER A 1 278 ? 4.25400 -19.49000 33.89300 1.000 21.71000 268 SER D O 1
ATOM 1818 N N . ASP A 1 279 ? 5.19300 -18.53800 35.68900 1.000 22.27000 269 ASP D N 1
ATOM 1819 C CA . ASP A 1 279 ? 6.51900 -18.68500 35.09900 1.000 24.33000 269 ASP D CA 1
ATOM 1820 C C . ASP A 1 279 ? 6.86400 -20.14000 34.79300 1.000 22.86000 269 ASP D C 1
ATOM 1821 O O . ASP A 1 279 ? 7.38700 -20.39700 33.69600 1.000 23.00000 269 ASP D O 1
ATOM 1826 N N . PRO A 1 280 ? 6.59300 -21.12400 35.66700 1.000 23.23000 270 PRO D N 1
ATOM 1827 C CA . PRO A 1 280 ? 6.87600 -22.52000 35.27900 1.000 25.71000 270 PRO D CA 1
ATOM 1828 C C . PRO A 1 280 ? 6.11700 -22.97500 34.04400 1.000 22.99000 270 PRO D C 1
ATOM 1829 O O . PRO A 1 280 ? 6.67900 -23.68300 33.19800 1.000 23.74000 270 PRO D O 1
ATOM 1833 N N . ASP A 1 281 ? 4.85000 -22.59100 33.91900 1.000 22.04000 271 ASP D N 1
ATOM 1834 C CA . ASP A 1 281 ? 4.09700 -22.98500 32.73100 1.000 22.08000 271 ASP D CA 1
ATOM 1835 C C . ASP A 1 281 ? 4.55600 -22.22300 31.48800 1.000 22.54000 271 ASP D C 1
ATOM 1836 O O . ASP A 1 281 ? 4.65600 -22.80600 30.40000 1.000 22.60000 271 ASP D O 1
ATOM 1841 N N . ALA A 1 282 ? 4.85100 -20.92700 31.62900 1.000 21.33000 272 ALA D N 1
ATOM 1842 C CA . ALA A 1 282 ? 5.37000 -20.16800 30.49300 1.000 20.48000 272 ALA D CA 1
ATOM 1843 C C . ALA A 1 282 ? 6.70600 -20.73100 30.00700 1.000 20.00000 272 ALA D C 1
ATOM 1844 O O . ALA A 1 282 ? 6.98000 -20.74400 28.80100 1.000 21.49000 272 ALA D O 1
ATOM 1846 N N . LEU A 1 283 ? 7.54800 -21.21500 30.92700 1.000 21.65000 273 LEU D N 1
ATOM 1847 C CA . LEU A 1 283 ? 8.79400 -21.84800 30.51700 1.000 20.38000 273 LEU D CA 1
ATOM 1848 C C . LEU A 1 283 ? 8.53300 -23.12100 29.72900 1.000 21.48000 273 LEU D C 1
ATOM 1849 O O . LEU A 1 283 ? 9.26100 -23.42200 28.77800 1.000 21.61000 273 LEU D O 1
ATOM 1854 N N . ARG A 1 284 ? 7.50400 -23.89000 30.10900 1.000 23.83000 274 ARG D N 1
ATOM 1855 C CA . ARG A 1 284 ? 7.16200 -25.06400 29.30700 1.000 23.06000 274 ARG D CA 1
ATOM 1856 C C . ARG A 1 284 ? 6.74500 -24.67100 27.89500 1.000 21.86000 274 ARG D C 1
ATOM 1857 O O . ARG A 1 284 ? 7.19700 -25.27800 26.91300 1.000 23.29000 274 ARG D O 1
ATOM 1865 N N . ILE A 1 285 ? 5.91600 -23.63700 27.77200 1.000 21.02000 275 ILE D N 1
ATOM 1866 C CA . ILE A 1 285 ? 5.48300 -23.18800 26.44600 1.000 19.96000 275 ILE D CA 1
ATOM 1867 C C . ILE A 1 285 ? 6.67500 -22.68400 25.62400 1.000 22.46000 275 ILE D C 1
ATOM 1868 O O . ILE A 1 285 ? 6.82200 -23.01800 24.44000 1.000 21.33000 275 ILE D O 1
ATOM 1873 N N . LEU A 1 286 ? 7.54100 -21.86500 26.23600 1.000 20.63000 276 LEU D N 1
ATOM 1874 C CA . LEU A 1 286 ? 8.71200 -21.34400 25.52700 1.000 20.50000 276 LEU D CA 1
ATOM 1875 C C . LEU A 1 286 ? 9.62800 -22.47400 25.07600 1.000 22.05000 276 LEU D C 1
ATOM 1876 O O . LEU A 1 286 ? 10.24500 -22.39700 24.00700 1.000 22.05000 276 LEU D O 1
ATOM 1881 N N . GLY A 1 287 ? 9.73300 -23.53600 25.88700 1.000 21.81000 277 GLY D N 1
ATOM 1882 C CA . GLY A 1 287 ? 10.52900 -24.68000 25.47900 1.000 23.37000 277 GLY D CA 1
ATOM 1883 C C . GLY A 1 287 ? 9.99900 -25.35700 24.22700 1.000 23.75000 277 GLY D C 1
ATOM 1884 O O . GLY A 1 287 ? 10.76900 -25.69700 23.31700 1.000 25.51000 277 GLY D O 1
ATOM 1885 N N . ARG A 1 288 ? 8.67600 -25.56500 24.16500 1.000 24.20000 278 ARG D N 1
ATOM 1886 C CA . ARG A 1 288 ? 8.06600 -26.13800 22.96600 1.000 23.91000 278 ARG D CA 1
ATOM 1887 C C . ARG A 1 288 ? 8.29300 -25.24700 21.75500 1.000 23.12000 278 ARG D C 1
ATOM 1888 O O . ARG A 1 288 ? 8.54300 -25.74000 20.64800 1.000 24.19000 278 ARG D O 1
ATOM 1896 N N . CYS A 1 289 ? 8.23100 -23.93000 21.95600 1.000 21.41000 279 CYS D N 1
ATOM 1897 C CA . CYS A 1 289 ? 8.43700 -22.98900 20.85400 1.000 20.71000 279 CYS D CA 1
ATOM 1898 C C . CYS A 1 289 ? 9.88500 -22.97200 20.38600 1.000 22.75000 279 CYS D C 1
ATOM 1899 O O . CYS A 1 289 ? 10.15200 -22.91800 19.17900 1.000 23.80000 279 CYS D O 1
ATOM 1902 N N . ARG A 1 290 ? 10.83500 -22.99800 21.32500 1.000 23.99000 280 ARG D N 1
ATOM 1903 C CA . ARG A 1 290 ? 12.24300 -23.01000 20.94700 1.000 23.00000 280 ARG D CA 1
ATOM 1904 C C . ARG A 1 290 ? 12.58900 -24.28500 20.17800 1.000 24.34000 280 ARG D C 1
ATOM 1905 O O . ARG A 1 290 ? 13.35400 -24.24800 19.19900 1.000 26.01000 280 ARG D O 1
ATOM 1913 N N . ASP A 1 291 ? 12.00100 -25.41400 20.58600 1.000 25.05000 281 ASP D N 1
ATOM 1914 C CA . ASP A 1 291 ? 12.24200 -26.68400 19.90500 1.000 25.59000 281 ASP D CA 1
ATOM 1915 C C . ASP A 1 291 ? 11.73600 -26.67000 18.46700 1.000 28.70000 281 ASP D C 1
ATOM 1916 O O . ASP A 1 291 ? 12.22100 -27.45100 17.63800 1.000 29.35000 281 ASP D O 1
ATOM 1921 N N . ALA A 1 292 ? 10.77400 -25.80900 18.15300 1.000 24.23000 282 ALA D N 1
ATOM 1922 C CA . ALA A 1 292 ? 10.17600 -25.76500 16.82400 1.000 24.33000 282 ALA D CA 1
ATOM 1923 C C . ALA A 1 292 ? 10.87100 -24.79000 15.87900 1.000 27.34000 282 ALA D C 1
ATOM 1924 O O . ALA A 1 292 ? 10.43900 -24.64600 14.73200 1.000 25.76000 282 ALA D O 1
ATOM 1926 N N . LEU A 1 293 ? 11.93900 -24.13000 16.31000 1.000 25.71000 283 LEU D N 1
ATOM 1927 C CA . LEU A 1 293 ? 12.58900 -23.12000 15.48500 1.000 24.43000 283 LEU D CA 1
ATOM 1928 C C . LEU A 1 293 ? 13.47500 -23.77300 14.43300 1.000 27.68000 283 LEU D C 1
ATOM 1929 O O . LEU A 1 293 ? 14.28300 -24.65500 14.75300 1.000 30.72000 283 LEU D O 1
ATOM 1934 N N . ARG A 1 294 ? 13.33700 -23.32000 13.19000 1.000 26.01000 284 ARG D N 1
ATOM 1935 C CA . ARG A 1 294 ? 14.28900 -23.65600 12.14000 1.000 29.63000 284 ARG D CA 1
ATOM 1936 C C . ARG A 1 294 ? 15.59600 -22.89800 12.36900 1.000 31.58000 284 ARG D C 1
ATOM 1937 O O . ARG A 1 294 ? 15.66000 -21.97000 13.18100 1.000 27.73000 284 ARG D O 1
ATOM 1945 N N . PRO A 1 295 ? 16.67900 -23.29300 11.69400 1.000 31.50000 285 PRO D N 1
ATOM 1946 C CA . PRO A 1 295 ? 17.92700 -22.53400 11.81900 1.000 31.76000 285 PRO D CA 1
ATOM 1947 C C . PRO A 1 295 ? 17.70300 -21.06500 11.50500 1.000 29.92000 285 PRO D C 1
ATOM 1948 O O . PRO A 1 295 ? 17.06100 -20.71400 10.51400 1.000 32.41000 285 PRO D O 1
ATOM 1952 N N . GLY A 1 296 ? 18.22900 -20.20000 12.36500 1.000 28.07000 286 GLY D N 1
ATOM 1953 C CA . GLY A 1 296 ? 18.03500 -18.77400 12.22500 1.000 28.13000 286 GLY D CA 1
ATOM 1954 C C . GLY A 1 296 ? 16.70400 -18.27500 12.74200 1.000 29.53000 286 GLY D C 1
ATOM 1955 O O . GLY A 1 296 ? 16.44700 -17.06600 12.68600 1.000 28.88000 286 GLY D O 1
ATOM 1956 N N . GLY A 1 297 ? 15.87600 -19.15900 13.28100 1.000 29.49000 287 GLY D N 1
ATOM 1957 C CA . GLY A 1 297 ? 14.53600 -18.77300 13.67400 1.000 27.19000 287 GLY D CA 1
ATOM 1958 C C . GLY A 1 297 ? 14.50100 -17.87500 14.89900 1.000 22.41000 287 GLY D C 1
ATOM 1959 O O . GLY A 1 297 ? 15.45900 -17.75300 15.67300 1.000 26.13000 287 GLY D O 1
ATOM 1960 N N . ARG A 1 298 ? 13.34200 -17.24400 15.08300 1.000 23.06000 288 ARG D N 1
ATOM 1961 C CA . ARG A 1 298 ? 13.11100 -16.32300 16.18800 1.000 22.51000 288 ARG D CA 1
ATOM 1962 C C . ARG A 1 298 ? 11.74600 -16.59800 16.80800 1.000 22.52000 288 ARG D C 1
ATOM 1963 O O . ARG A 1 298 ? 10.81400 -17.00700 16.11900 1.000 21.58000 288 ARG D O 1
ATOM 1971 N N . ILE A 1 299 ? 11.62200 -16.34800 18.11200 1.000 21.46000 289 ILE D N 1
ATOM 1972 C CA . ILE A 1 299 ? 10.32300 -16.29800 18.77900 1.000 20.19000 289 ILE D CA 1
ATOM 1973 C C . ILE A 1 299 ? 9.92900 -14.83000 18.90500 1.000 22.28000 289 ILE D C 1
ATOM 1974 O O . ILE A 1 299 ? 10.74600 -13.99600 19.31200 1.000 23.94000 289 ILE D O 1
ATOM 1979 N N . VAL A 1 300 ? 8.68900 -14.50200 18.54500 1.000 20.43000 290 VAL D N 1
ATOM 1980 C CA . VAL A 1 300 ? 8.17500 -13.14100 18.67700 1.000 21.15000 290 VAL D CA 1
ATOM 1981 C C . VAL A 1 300 ? 7.05000 -13.15800 19.70300 1.000 23.17000 290 VAL D C 1
ATOM 1982 O O . VAL A 1 300 ? 6.08500 -13.91200 19.55200 1.000 21.83000 290 VAL D O 1
ATOM 1986 N N . LEU A 1 301 ? 7.17200 -12.33600 20.74900 1.000 20.95000 291 LEU D N 1
ATOM 1987 C CA . LEU A 1 301 ? 6.11700 -12.14600 21.73900 1.000 20.29000 291 LEU D CA 1
ATOM 1988 C C . LEU A 1 301 ? 5.41600 -10.83500 21.43700 1.000 24.01000 291 LEU D C 1
ATOM 1989 O O . LEU A 1 301 ? 6.08000 -9.81600 21.23300 1.000 27.88000 291 LEU D O 1
ATOM 1994 N N . LEU A 1 302 ? 4.09400 -10.85600 21.39500 1.000 21.88000 292 LEU D N 1
ATOM 1995 C CA . LEU A 1 302 ? 3.31000 -9.63400 21.44600 1.000 22.51000 292 LEU D CA 1
ATOM 1996 C C . LEU A 1 302 ? 2.63300 -9.66000 22.79700 1.000 24.77000 292 LEU D C 1
ATOM 1997 O O . LEU A 1 302 ? 1.85200 -10.57200 23.07200 1.000 24.12000 292 LEU D O 1
ATOM 2002 N N . GLU A 1 303 ? 2.96500 -8.70600 23.65600 1.000 24.30000 293 GLU D N 1
ATOM 2003 C CA . GLU A 1 303 ? 2.54600 -8.81700 25.03600 1.000 24.75000 293 GLU D CA 1
ATOM 2004 C C . GLU A 1 303 ? 2.08100 -7.48100 25.57400 1.000 27.13000 293 GLU D C 1
ATOM 2005 O O . GLU A 1 303 ? 2.28200 -6.42300 24.97200 1.000 29.26000 293 GLU D O 1
ATOM 2011 N N . ARG A 1 304 ? 1.47000 -7.54000 26.74500 1.000 25.51000 294 ARG D N 1
ATOM 2012 C CA . ARG A 1 304 ? 0.95800 -6.32600 27.34000 1.000 27.58000 294 ARG D CA 1
ATOM 2013 C C . ARG A 1 304 ? 2.13500 -5.51800 27.85900 1.000 30.84000 294 ARG D C 1
ATOM 2014 O O . ARG A 1 304 ? 3.12000 -6.07800 28.34800 1.000 27.05000 294 ARG D O 1
ATOM 2016 N N . ALA A 1 305 ? 2.06300 -4.20000 27.70800 1.000 32.12000 295 ALA D N 1
ATOM 2017 C CA . ALA A 1 305 ? 3.15200 -3.36400 28.18100 1.000 32.71000 295 ALA D CA 1
ATOM 2018 C C . ALA A 1 305 ? 3.12200 -3.27400 29.70400 1.000 34.94000 295 ALA D C 1
ATOM 2019 O O . ALA A 1 305 ? 2.07100 -3.40600 30.33600 1.000 36.98000 295 ALA D O 1
ATOM 2021 N N . GLU A 1 306 ? 4.29900 -3.06200 30.28900 1.000 39.34000 296 GLU D N 1
ATOM 2022 C CA . GLU A 1 306 ? 4.47400 -3.00400 31.74300 1.000 40.04000 296 GLU D CA 1
ATOM 2023 C C . GLU A 1 306 ? 3.67600 -1.89000 32.43000 1.000 45.07000 296 GLU D C 1
ATOM 2024 O O . GLU A 1 306 ? 3.04400 -1.05400 31.77800 1.000 45.66000 296 GLU D O 1
ATOM 2026 N N . SER A 1 315 ? -6.92000 5.29200 37.82400 1.000 55.39000 305 SER D N 1
ATOM 2027 C CA . SER A 1 315 ? -6.21300 4.46500 36.85400 1.000 52.87000 305 SER D CA 1
ATOM 2028 C C . SER A 1 315 ? -5.65000 3.21000 37.51000 1.000 49.22000 305 SER D C 1
ATOM 2029 O O . SER A 1 315 ? -5.72400 2.11900 36.93100 1.000 44.92000 305 SER D O 1
ATOM 2032 N N . ASP A 1 316 ? -5.10600 3.34000 38.72700 1.000 49.14000 306 ASP D N 1
ATOM 2033 C CA . ASP A 1 316 ? -4.63100 2.16100 39.44600 1.000 44.12000 306 ASP D CA 1
ATOM 2034 C C . ASP A 1 316 ? -5.75100 1.14800 39.64600 1.000 39.79000 306 ASP D C 1
ATOM 2035 O O . ASP A 1 316 ? -5.52200 -0.06400 39.56500 1.000 37.59000 306 ASP D O 1
ATOM 2037 N N . LEU A 1 317 ? -6.97000 1.62300 39.91000 1.000 37.88000 307 LEU D N 1
ATOM 2038 C CA . LEU A 1 317 ? -8.06200 0.70000 40.19400 1.000 33.77000 307 LEU D CA 1
ATOM 2039 C C . LEU A 1 317 ? -8.40700 -0.13900 38.96900 1.000 34.96000 307 LEU D C 1
ATOM 2040 O O . LEU A 1 317 ? -8.61400 -1.35300 39.07900 1.000 31.20000 307 LEU D O 1
ATOM 2045 N N . TYR A 1 318 ? -8.44800 0.49100 37.79400 1.000 36.26000 308 TYR D N 1
ATOM 2046 C CA . TYR A 1 318 ? -8.74600 -0.22900 36.56100 1.000 35.75000 308 TYR D CA 1
ATOM 2047 C C . TYR A 1 318 ? -7.72300 -1.32800 36.30900 1.000 34.13000 308 TYR D C 1
ATOM 2048 O O . TYR A 1 318 ? -8.08900 -2.48300 36.05300 1.000 32.71000 308 TYR D O 1
ATOM 2057 N N . PHE A 1 319 ? -6.43200 -0.98200 36.37500 1.000 35.45000 309 PHE D N 1
ATOM 2058 C CA . PHE A 1 319 ? -5.38000 -1.97000 36.15000 1.000 34.85000 309 PHE D CA 1
ATOM 2059 C C . PHE A 1 319 ? -5.39400 -3.04900 37.22100 1.000 32.11000 309 PHE D C 1
ATOM 2060 O O . PHE A 1 319 ? -5.07600 -4.20900 36.94100 1.000 28.70000 309 PHE D O 1
ATOM 2068 N N . SER A 1 320 ? -5.77600 -2.69700 38.45000 1.000 29.90000 310 SER D N 1
ATOM 2069 C CA . SER A 1 320 ? -5.81500 -3.71300 39.49400 1.000 27.79000 310 SER D CA 1
ATOM 2070 C C . SER A 1 320 ? -6.96100 -4.69200 39.29500 1.000 28.27000 310 SER D C 1
ATOM 2071 O O . SER A 1 320 ? -6.83300 -5.87200 39.64400 1.000 25.05000 310 SER D O 1
ATOM 2074 N N . VAL A 1 321 ? -8.10500 -4.22400 38.78300 1.000 26.95000 311 VAL D N 1
ATOM 2075 C CA . VAL A 1 321 ? -9.20000 -5.14600 38.50000 1.000 25.53000 311 VAL D CA 1
ATOM 2076 C C . VAL A 1 321 ? -8.77300 -6.15100 37.42900 1.000 25.01000 311 VAL D C 1
ATOM 2077 O O . VAL A 1 321 ? -9.01200 -7.35800 37.56900 1.000 24.06000 311 VAL D O 1
ATOM 2081 N N . LEU A 1 322 ? -8.09100 -5.68000 36.38100 1.000 28.11000 312 LEU D N 1
ATOM 2082 C CA . LEU A 1 322 ? -7.55600 -6.60000 35.37200 1.000 26.70000 312 LEU D CA 1
ATOM 2083 C C . LEU A 1 322 ? -6.61800 -7.62500 36.00600 1.000 27.58000 312 LEU D C 1
ATOM 2084 O O . LEU A 1 322 ? -6.72300 -8.83100 35.74400 1.000 26.87000 312 LEU D O 1
ATOM 2089 N N . ASP A 1 323 ? -5.71800 -7.16600 36.87500 1.000 24.82000 313 ASP D N 1
ATOM 2090 C CA . ASP A 1 323 ? -4.79800 -8.07300 37.55300 1.000 23.76000 313 ASP D CA 1
ATOM 2091 C C . ASP A 1 323 ? -5.55000 -9.11800 38.38100 1.000 22.69000 313 ASP D C 1
ATOM 2092 O O . ASP A 1 323 ? -5.15500 -10.29100 38.43400 1.000 22.46000 313 ASP D O 1
ATOM 2097 N N . MET A 1 324 ? -6.62400 -8.70400 39.06000 1.000 21.70000 314 MET D N 1
ATOM 2098 C CA . MET A 1 324 ? -7.37400 -9.63400 39.89300 1.000 21.69000 314 MET D CA 1
ATOM 2099 C C . MET A 1 324 ? -8.11700 -10.66900 39.04400 1.000 22.35000 314 MET D C 1
ATOM 2100 O O . MET A 1 324 ? -8.22600 -11.83700 39.44300 1.000 21.88000 314 MET D O 1
ATOM 2105 N N . ARG A 1 325 ? -8.60600 -10.27400 37.85600 1.000 22.82000 315 ARG D N 1
ATOM 2106 C CA . ARG A 1 325 ? -9.18100 -11.25800 36.93800 1.000 24.36000 315 ARG D CA 1
ATOM 2107 C C . ARG A 1 325 ? -8.14600 -12.29700 36.53700 1.000 21.13000 315 ARG D C 1
ATOM 2108 O O . ARG A 1 325 ? -8.46500 -13.48800 36.39500 1.000 20.98000 315 ARG D O 1
ATOM 2116 N N . MET A 1 326 ? -6.90100 -11.85900 36.35800 1.000 20.39000 316 MET D N 1
ATOM 2117 C CA . MET A 1 326 ? -5.82100 -12.78100 36.02200 1.000 20.80000 316 MET D CA 1
ATOM 2118 C C . MET A 1 326 ? -5.55200 -13.74900 37.16500 1.000 22.35000 316 MET D C 1
ATOM 2119 O O . MET A 1 326 ? -5.39200 -14.96000 36.94900 1.000 21.99000 316 MET D O 1
ATOM 2124 N N . LEU A 1 327 ? -5.50400 -13.24000 38.39100 1.000 21.51000 317 LEU D N 1
ATOM 2125 C CA . LEU A 1 327 ? -5.32600 -14.11700 39.54100 1.000 22.05000 317 LEU D CA 1
ATOM 2126 C C . LEU A 1 327 ? -6.43500 -15.15900 39.63300 1.000 21.99000 317 LEU D C 1
ATOM 2127 O O . LEU A 1 327 ? -6.17000 -16.34500 39.87400 1.000 21.68000 317 LEU D O 1
ATOM 2132 N N . VAL A 1 328 ? -7.69400 -14.73500 39.46200 1.000 20.61000 318 VAL D N 1
ATOM 2133 C CA . VAL A 1 328 ? -8.83000 -15.58300 39.82300 1.000 21.08000 318 VAL D CA 1
ATOM 2134 C C . VAL A 1 328 ? -9.28800 -16.48200 38.67600 1.000 20.50000 318 VAL D C 1
ATOM 2135 O O . VAL A 1 328 ? -9.65200 -17.64300 38.90300 1.000 21.05000 318 VAL D O 1
ATOM 2139 N N . PHE A 1 329 ? -9.26600 -16.03200 37.41800 1.000 20.02000 319 PHE D N 1
ATOM 2140 C CA . PHE A 1 329 ? -9.71800 -16.97000 36.38900 1.000 20.94000 319 PHE D CA 1
ATOM 2141 C C . PHE A 1 329 ? -8.92700 -16.96900 35.08300 1.000 21.18000 319 PHE D C 1
ATOM 2142 O O . PHE A 1 329 ? -8.87000 -18.02600 34.44500 1.0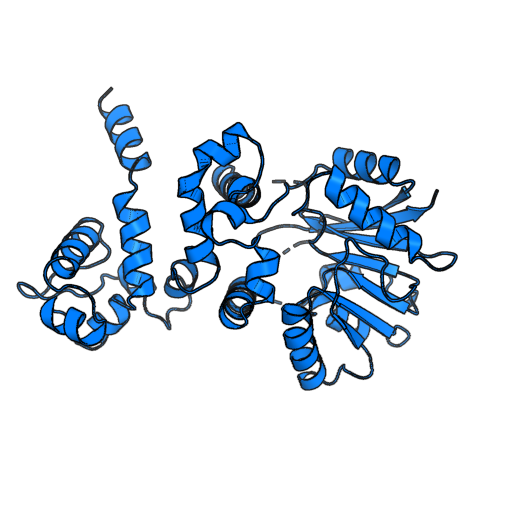00 22.66000 319 PHE D O 1
ATOM 2150 N N . LEU A 1 330 ? -8.32100 -15.86100 34.63700 1.000 21.29000 320 LEU D N 1
ATOM 2151 C CA . LEU A 1 330 ? -7.62400 -15.89000 33.35000 1.000 21.34000 320 LEU D CA 1
ATOM 2152 C C . LEU A 1 330 ? -6.27300 -16.58100 33.45300 1.000 20.28000 320 LEU D C 1
ATOM 2153 O O . LEU A 1 330 ? -5.78500 -17.14300 32.46100 1.000 22.39000 320 LEU D O 1
ATOM 2158 N N . GLY A 1 331 ? -5.65000 -16.50500 34.62000 1.000 21.07000 321 GLY D N 1
ATOM 2159 C CA . GLY A 1 331 ? -4.30100 -16.99700 34.82300 1.000 21.32000 321 GLY D CA 1
ATOM 2160 C C . GLY A 1 331 ? -3.24500 -15.91600 34.66200 1.000 21.57000 321 GLY D C 1
ATOM 2161 O O . GLY A 1 331 ? -3.43500 -14.90200 33.99000 1.000 21.78000 321 GLY D O 1
ATOM 2162 N N . GLY A 1 332 ? -2.09100 -16.16300 35.28900 1.000 19.97000 322 GLY D N 1
ATOM 2163 C CA . GLY A 1 332 ? -0.92100 -15.34400 35.03500 1.000 21.90000 322 GLY D CA 1
ATOM 2164 C C . GLY A 1 332 ? -0.99000 -13.94800 35.63200 1.000 20.87000 322 GLY D C 1
ATOM 2165 O O . GLY A 1 332 ? -1.68800 -13.68300 36.60600 1.000 23.01000 322 GLY D O 1
ATOM 2166 N N . ARG A 1 333 ? -0.20900 -13.05700 35.02800 1.000 21.91000 323 ARG D N 1
ATOM 2167 C CA . ARG A 1 333 ? 0.02900 -11.69700 35.51000 1.000 23.99000 323 ARG D CA 1
ATOM 2168 C C . ARG A 1 333 ? 0.74800 -10.95700 34.39600 1.000 25.09000 323 ARG D C 1
ATOM 2169 O O . ARG A 1 333 ? 1.32100 -11.58400 33.50400 1.000 24.13000 323 ARG D O 1
ATOM 2177 N N . VAL A 1 334 ? 0.73500 -9.62600 34.45700 1.000 25.13000 324 VAL D N 1
ATOM 2178 C CA . VAL A 1 334 ? 1.51200 -8.80900 33.52400 1.000 22.85000 324 VAL D CA 1
ATOM 2179 C C . VAL A 1 334 ? 2.94000 -8.66800 34.04800 1.000 29.14000 324 VAL D C 1
ATOM 2180 O O . VAL A 1 334 ? 3.16400 -8.14400 35.14600 1.000 29.02000 324 VAL D O 1
ATOM 2184 N N . ARG A 1 335 ? 3.91300 -9.11600 33.25800 1.000 23.40000 325 ARG D N 1
ATOM 2185 C CA . ARG A 1 335 ? 5.31900 -9.11800 33.66400 1.000 23.11000 325 ARG D CA 1
ATOM 2186 C C . ARG A 1 335 ? 6.00400 -7.78000 33.39200 1.000 26.64000 325 ARG D C 1
ATOM 2187 O O . ARG A 1 335 ? 5.67600 -7.07000 32.44000 1.000 26.87000 325 ARG D O 1
ATOM 2195 N N . THR A 1 336 ? 7.01000 -7.46900 34.20900 1.000 25.77000 326 THR D N 1
ATOM 2196 C CA . THR A 1 336 ? 7.85400 -6.32400 33.91300 1.000 26.45000 326 THR D CA 1
ATOM 2197 C C . THR A 1 336 ? 8.88500 -6.68900 32.84900 1.000 28.48000 326 THR D C 1
ATOM 2198 O O . THR A 1 336 ? 9.13600 -7.86400 32.56400 1.000 26.66000 326 THR D O 1
ATOM 2202 N N . ASP A 1 337 ? 9.51700 -5.65600 32.27600 1.000 28.16000 327 ASP D N 1
ATOM 2203 C CA . ASP A 1 337 ? 10.59000 -5.89100 31.31100 1.000 29.90000 327 ASP D CA 1
ATOM 2204 C C . ASP A 1 337 ? 11.68200 -6.77200 31.90500 1.000 29.10000 327 ASP D C 1
ATOM 2205 O O . ASP A 1 337 ? 12.20600 -7.66900 31.23100 1.000 27.72000 327 ASP D O 1
ATOM 2210 N N . ARG A 1 338 ? 12.04600 -6.51600 33.16900 1.000 29.74000 328 ARG D N 1
ATOM 2211 C CA . ARG A 1 338 ? 13.02800 -7.34600 33.85700 1.000 30.74000 328 ARG D CA 1
ATOM 2212 C C . ARG A 1 338 ? 12.56100 -8.78800 33.96100 1.000 28.24000 328 ARG D C 1
ATOM 2213 O O . ARG A 1 338 ? 13.35000 -9.71800 33.75700 1.000 29.04000 328 ARG D O 1
ATOM 2221 N N . GLU A 1 339 ? 11.27400 -8.99500 34.26000 1.000 27.79000 329 GLU D N 1
ATOM 2222 C CA . GLU A 1 339 ? 10.76600 -10.35800 34.36300 1.000 26.36000 329 GLU D CA 1
ATOM 2223 C C . GLU A 1 339 ? 10.80300 -11.09000 33.02400 1.000 26.65000 329 GLU D C 1
ATOM 2224 O O . GLU A 1 339 ? 11.03000 -12.30500 32.99900 1.000 25.17000 329 GLU D O 1
ATOM 2230 N N . TRP A 1 340 ? 10.57400 -10.39400 31.90600 1.000 25.62000 330 TRP D N 1
ATOM 2231 C CA . TRP A 1 340 ? 10.69400 -11.06600 30.61100 1.000 25.29000 330 TRP D CA 1
ATOM 2232 C C . TRP A 1 340 ? 12.13300 -11.48300 30.33900 1.000 25.14000 330 TRP D C 1
ATOM 2233 O O . TRP A 1 340 ? 12.37900 -12.55500 29.76600 1.000 26.02000 330 TRP D O 1
ATOM 2244 N N . ALA A 1 341 ? 13.09800 -10.64400 30.72400 1.000 26.25000 331 ALA D N 1
ATOM 2245 C CA . ALA A 1 341 ? 14.49600 -11.00900 30.51000 1.000 28.49000 331 ALA D CA 1
ATOM 2246 C C . ALA A 1 341 ? 14.86500 -12.22500 31.34300 1.000 27.60000 331 ALA D C 1
ATOM 2247 O O . ALA A 1 341 ? 15.58200 -13.11900 30.86900 1.000 28.89000 331 ALA D O 1
ATOM 2249 N N . ASP A 1 342 ? 14.36800 -12.28200 32.58300 1.000 27.72000 332 ASP D N 1
ATOM 2250 C CA . ASP A 1 342 ? 14.63900 -13.43100 33.43900 1.000 27.94000 332 ASP D CA 1
ATOM 2251 C C . ASP A 1 342 ? 13.98600 -14.69100 32.88400 1.000 26.30000 332 ASP D C 1
ATOM 2252 O O . ASP A 1 342 ? 14.57900 -15.77600 32.91300 1.000 23.63000 332 ASP D O 1
ATOM 2257 N N . LEU A 1 343 ? 12.75000 -14.57400 32.38500 1.000 25.35000 333 LEU D N 1
ATOM 2258 C CA . LEU A 1 343 ? 12.09100 -15.72900 31.78800 1.000 24.77000 333 LEU D CA 1
ATOM 2259 C C . LEU A 1 343 ? 12.85400 -16.21600 30.56200 1.000 23.22000 333 LEU D C 1
ATOM 2260 O O . LEU A 1 343 ? 13.03700 -17.42500 30.36900 1.000 23.19000 333 LEU D O 1
ATOM 2265 N N . ALA A 1 344 ? 13.29400 -15.28400 29.71300 1.000 25.67000 334 ALA D N 1
ATOM 2266 C CA . ALA A 1 344 ? 14.04400 -15.66800 28.52000 1.000 25.39000 334 ALA D CA 1
ATOM 2267 C C . ALA A 1 344 ? 15.32500 -16.41500 28.88500 1.000 25.26000 334 ALA D C 1
ATOM 2268 O O . ALA A 1 344 ? 15.62900 -17.45900 28.29300 1.000 26.12000 334 ALA D O 1
ATOM 2270 N N . ALA A 1 345 ? 16.06600 -15.91600 29.88200 1.000 27.30000 335 ALA D N 1
ATOM 2271 C CA . ALA A 1 345 ? 17.30500 -16.57700 30.29500 1.000 25.21000 335 ALA D CA 1
ATOM 2272 C C . ALA A 1 345 ? 17.03100 -17.99000 30.79300 1.000 26.85000 335 ALA D C 1
ATOM 2273 O O . ALA A 1 345 ? 17.74100 -18.93900 30.42700 1.000 26.90000 335 ALA D O 1
ATOM 2275 N N . ALA A 1 346 ? 15.96100 -18.16400 31.57700 1.000 23.50000 336 ALA D N 1
ATOM 2276 C CA . ALA A 1 346 ? 15.62800 -19.49600 32.06900 1.000 25.10000 336 ALA D CA 1
ATOM 2277 C C . ALA A 1 346 ? 15.19000 -20.43200 30.94800 1.000 23.84000 336 ALA D C 1
ATOM 2278 O O . ALA A 1 346 ? 15.15600 -21.65400 31.14500 1.000 24.62000 336 ALA D O 1
ATOM 2280 N N . ALA A 1 347 ? 14.86000 -19.89500 29.76900 1.000 23.44000 337 ALA D N 1
ATOM 2281 C CA . ALA A 1 347 ? 14.47500 -20.70900 28.62600 1.000 25.98000 337 ALA D CA 1
ATOM 2282 C C . ALA A 1 347 ? 15.60200 -20.86600 27.61400 1.000 26.31000 337 ALA D C 1
ATOM 2283 O O . ALA A 1 347 ? 15.37300 -21.41800 26.52700 1.000 28.59000 337 ALA D O 1
ATOM 2285 N N . GLY A 1 348 ? 16.81000 -20.42000 27.94700 1.000 25.47000 338 GLY D N 1
ATOM 2286 C CA . GLY A 1 348 ? 17.91000 -20.48700 26.99600 1.000 26.98000 338 GLY D CA 1
ATOM 2287 C C . GLY A 1 348 ? 17.74100 -19.54800 25.81800 1.000 29.04000 338 GLY D C 1
ATOM 2288 O O . GLY A 1 348 ? 18.14900 -19.88600 24.69600 1.000 28.67000 338 GLY D O 1
ATOM 2289 N N . LEU A 1 349 ? 17.16700 -18.36400 26.04600 1.000 23.53000 339 LEU D N 1
ATOM 2290 C CA . LEU A 1 349 ? 16.89100 -17.41200 24.98100 1.000 26.02000 339 LEU D CA 1
ATOM 2291 C C . LEU A 1 349 ? 17.49800 -16.05800 25.30200 1.000 28.40000 339 LEU D C 1
ATOM 2292 O O . LEU A 1 349 ? 17.51800 -15.63400 26.46400 1.000 29.83000 339 LEU D O 1
ATOM 2297 N N . ASP A 1 350 ? 18.00900 -15.39400 24.26900 1.000 26.85000 340 ASP D N 1
ATOM 2298 C CA . ASP A 1 350 ? 18.43900 -14.00600 24.34600 1.000 30.39000 340 ASP D CA 1
ATOM 2299 C C . ASP A 1 350 ? 17.30900 -13.10800 23.86000 1.000 29.93000 340 ASP D C 1
ATOM 2300 O O . ASP A 1 350 ? 16.62000 -13.43700 22.88800 1.000 29.16000 340 ASP D O 1
ATOM 2305 N N . ILE A 1 351 ? 17.13200 -11.96700 24.51600 1.000 28.10000 341 ILE D N 1
ATOM 2306 C CA . ILE A 1 351 ? 16.29200 -10.91500 23.95700 1.000 27.68000 341 ILE D CA 1
ATOM 2307 C C . ILE A 1 351 ? 17.13700 -10.14800 22.94800 1.000 31.55000 341 ILE D C 1
ATOM 2308 O O . ILE A 1 351 ? 18.10300 -9.47500 23.31500 1.000 32.09000 341 ILE D O 1
ATOM 2313 N N . VAL A 1 352 ? 16.79500 -10.27000 21.66500 1.000 30.72000 342 VAL D N 1
ATOM 2314 C CA . VAL A 1 352 ? 17.55300 -9.59900 20.61800 1.000 31.98000 342 VAL D CA 1
ATOM 2315 C C . VAL A 1 352 ? 16.86200 -8.35200 20.11000 1.000 35.16000 342 VAL D C 1
ATOM 2316 O O . VAL A 1 352 ? 17.37000 -7.70700 19.18000 1.000 43.40000 342 VAL D O 1
ATOM 2320 N N . GLY A 1 353 ? 15.73200 -7.97600 20.70500 1.000 34.39000 343 GLY D N 1
ATOM 2321 C CA . GLY A 1 353 ? 15.03100 -6.76200 20.34000 1.000 38.70000 343 GLY D CA 1
ATOM 2322 C C . GLY A 1 353 ? 13.73600 -6.56300 21.10100 1.000 34.09000 343 GLY D C 1
ATOM 2323 O O . GLY A 1 353 ? 13.08000 -7.53300 21.48900 1.000 29.25000 343 GLY D O 1
ATOM 2324 N N . LYS A 1 354 ? 13.34500 -5.38800 21.32000 1.000 35.12000 344 LYS D N 1
ATOM 2325 C CA . LYS A 1 354 ? 12.06200 -4.93700 21.91400 1.000 36.04000 344 LYS D CA 1
ATOM 2326 C C . LYS A 1 354 ? 11.58400 -3.74000 21.09300 1.000 38.32000 344 LYS D C 1
ATOM 2327 O O . LYS A 1 354 ? 12.37900 -2.82000 20.90200 1.000 39.56000 344 LYS D O 1
ATOM 2333 N N . THR A 1 355 ? 10.31700 -3.69700 20.75300 1.000 36.63000 345 THR D N 1
ATOM 2334 C CA . THR A 1 355 ? 9.75800 -2.57300 20.02900 1.000 38.91000 345 THR D CA 1
ATOM 2335 C C . THR A 1 355 ? 8.48000 -2.20400 20.70100 1.000 40.45000 345 THR D C 1
ATOM 2336 O O . THR A 1 355 ? 7.52400 -2.95500 20.63500 1.000 36.32000 345 THR D O 1
ATOM 2340 N N . GLY A 1 356 ? 8.45900 -1.03300 21.32900 1.000 44.55000 346 GLY D N 1
ATOM 2341 C CA . GLY A 1 356 ? 7.29800 -0.60600 22.07000 1.000 48.11000 346 GLY D CA 1
ATOM 2342 C C . GLY A 1 356 ? 7.54100 0.65900 22.85900 1.000 47.03000 346 GLY D C 1
ATOM 2343 O O . GLY A 1 356 ? 8.66200 1.11200 22.93000 1.000 51.45000 346 GLY D O 1
ATOM 2344 N N . PRO A 1 357 ? 6.50200 1.18200 23.50100 1.000 30.00000 347 PRO D N 1
ATOM 2345 C CA . PRO A 1 357 ? 5.11300 0.71300 23.53400 1.000 30.00000 347 PRO D CA 1
ATOM 2346 C C . PRO A 1 357 ? 4.35200 0.86100 22.21800 1.000 30.00000 347 PRO D C 1
ATOM 2347 O O . PRO A 1 357 ? 4.60500 1.78800 21.47700 1.000 30.00000 347 PRO D O 1
ATOM 2351 N N . LEU A 1 358 ? 3.44200 -0.05800 21.93700 1.000 35.77000 348 LEU D N 1
ATOM 2352 C CA . LEU A 1 358 ? 2.63700 0.00600 20.73900 1.000 36.06000 348 LEU D CA 1
ATOM 2353 C C . LEU A 1 358 ? 1.27600 0.47400 21.14500 1.000 39.12000 348 LEU D C 1
ATOM 2354 O O . LEU A 1 358 ? 0.62600 -0.14000 21.95600 1.000 38.24000 348 LEU D O 1
ATOM 2359 N N . VAL A 1 359 ? 0.85900 1.60500 20.59100 1.000 42.34000 349 VAL D N 1
ATOM 2360 C CA . VAL A 1 359 ? -0.41100 2.21500 20.98500 1.000 43.80000 349 VAL D CA 1
ATOM 2361 C C . VAL A 1 359 ? -1.44400 2.27300 19.86600 1.000 48.93000 349 VAL D C 1
ATOM 2362 O O . VAL A 1 359 ? -1.08800 2.44000 18.71200 1.000 49.26000 349 VAL D O 1
ATOM 2366 N N . VAL A 1 363 ? -7.99300 1.34500 21.55600 1.000 64.80000 353 VAL D N 1
ATOM 2367 C CA . VAL A 1 363 ? -7.57200 0.26800 22.44400 1.000 62.09000 353 VAL D CA 1
ATOM 2368 C C . VAL A 1 363 ? -7.02900 0.84000 23.73300 1.000 59.18000 353 VAL D C 1
ATOM 2369 O O . VAL A 1 363 ? -6.16600 1.70000 23.71800 1.000 59.77000 353 VAL D O 1
ATOM 2371 N N . PRO A 1 364 ? -7.52100 0.34800 24.86500 1.000 60.48000 354 PRO D N 1
ATOM 2372 C CA . PRO A 1 364 ? -7.11700 0.95400 26.14100 1.000 55.37000 354 PRO D CA 1
ATOM 2373 C C . PRO A 1 364 ? -5.71200 0.60300 26.62200 1.000 56.14000 354 PRO D C 1
ATOM 2374 O O . PRO A 1 364 ? -5.07700 1.41500 27.26900 1.000 56.96000 354 PRO D O 1
ATOM 2378 N N . LEU A 1 365 ? -5.23500 -0.59100 26.33100 1.000 53.95000 355 LEU D N 1
ATOM 2379 C CA . LEU A 1 365 ? -3.93300 -0.99600 26.83400 1.000 49.03000 355 LEU D CA 1
ATOM 2380 C C . LEU A 1 365 ? -2.85000 -0.96000 25.77200 1.000 45.23000 355 LEU D C 1
ATOM 2381 O O . LEU A 1 365 ? -3.13200 -1.09600 24.59800 1.000 48.14000 355 LEU D O 1
ATOM 2386 N N . ASP A 1 366 ? -1.61900 -0.77600 26.19400 1.000 42.62000 356 ASP D N 1
ATOM 2387 C CA . ASP A 1 366 ? -0.51600 -0.75300 25.26800 1.000 39.86000 356 ASP D CA 1
ATOM 2388 C C . ASP A 1 366 ? 0.17300 -2.09500 25.16700 1.000 37.56000 356 ASP D C 1
ATOM 2389 O O . ASP A 1 366 ? 0.06300 -2.91700 26.04900 1.000 34.78000 356 ASP D O 1
ATOM 2394 N N . SER A 1 367 ? 0.88800 -2.27600 24.07800 1.000 33.85000 357 SER D N 1
ATOM 2395 C CA . SER A 1 367 ? 1.54400 -3.57500 23.85300 1.000 31.75000 357 SER D CA 1
ATOM 2396 C C . SER A 1 367 ? 3.02100 -3.39100 23.54200 1.000 32.05000 357 SER D C 1
ATOM 2397 O O . SER A 1 367 ? 3.44000 -2.26800 23.34100 1.000 33.18000 357 SER D O 1
ATOM 2400 N N . CYS A 1 368 ? 3.77200 -4.46900 23.56400 1.000 29.84000 358 CYS D N 1
ATOM 2401 C CA . CYS A 1 368 ? 5.19300 -4.54200 23.25000 1.000 30.44000 358 CYS D CA 1
ATOM 2402 C C . CYS A 1 368 ? 5.48500 -5.74500 22.38200 1.000 26.46000 358 CYS D C 1
ATOM 2403 O O . CYS A 1 368 ? 4.97000 -6.82700 22.65000 1.000 26.58000 358 CYS D O 1
ATOM 2406 N N . LEU A 1 369 ? 6.37000 -5.58600 21.40700 1.000 27.25000 359 LEU D N 1
ATOM 2407 C CA . LEU A 1 369 ? 6.81400 -6.71900 20.60300 1.000 27.24000 359 LEU D CA 1
ATOM 2408 C C . LEU A 1 369 ? 8.24600 -7.07600 20.99000 1.000 29.31000 359 LEU D C 1
ATOM 2409 O O . LEU A 1 369 ? 9.14600 -6.23200 20.92400 1.000 31.08000 359 LEU D O 1
ATOM 2414 N N . TRP A 1 370 ? 8.45100 -8.32400 21.40700 1.000 24.48000 360 TRP D N 1
ATOM 2415 C CA . TRP A 1 370 ? 9.75300 -8.82900 21.81700 1.000 27.41000 360 TRP D CA 1
ATOM 2416 C C . TRP A 1 370 ? 10.24400 -9.84700 20.80200 1.000 26.53000 360 TRP D C 1
ATOM 2417 O O . TRP A 1 370 ? 9.46900 -10.68600 20.34400 1.000 27.66000 360 TRP D O 1
ATOM 2428 N N . GLU A 1 371 ? 11.52700 -9.77900 20.45900 1.000 25.85000 361 GLU D N 1
ATOM 2429 C CA . GLU A 1 371 ? 12.16300 -10.75500 19.57900 1.000 24.59000 361 GLU D CA 1
ATOM 2430 C C . GLU A 1 371 ? 13.17600 -11.54400 20.40300 1.000 26.38000 361 GLU D C 1
ATOM 2431 O O . GLU A 1 371 ? 14.05400 -10.95100 21.03800 1.000 26.42000 361 GLU D O 1
ATOM 2437 N N . LEU A 1 372 ? 13.03500 -12.87300 20.41100 1.000 24.61000 362 LEU D N 1
ATOM 2438 C CA . LEU A 1 372 ? 13.87000 -13.77300 21.20300 1.000 25.19000 362 LEU D CA 1
ATOM 2439 C C . LEU A 1 372 ? 14.60900 -14.73800 20.28300 1.000 23.78000 362 LEU D C 1
ATOM 2440 O O . LEU A 1 372 ? 14.04800 -15.22300 19.29800 1.000 26.09000 362 LEU D O 1
ATOM 2445 N N . ALA A 1 373 ? 15.87400 -15.02600 20.60300 1.000 23.60000 363 ALA D N 1
ATOM 2446 C CA . ALA A 1 373 ? 16.67400 -15.93900 19.80200 1.000 26.02000 363 ALA D CA 1
ATOM 2447 C C . ALA A 1 373 ? 17.35000 -16.96300 20.70300 1.000 26.24000 363 ALA D C 1
ATOM 2448 O O . ALA A 1 373 ? 17.72800 -16.63300 21.83300 1.000 26.29000 363 ALA D O 1
ATOM 2450 N N . PRO A 1 374 ? 17.48300 -18.21200 20.25800 1.000 26.46000 364 PRO D N 1
ATOM 2451 C CA . PRO A 1 374 ? 18.20700 -19.19900 21.06900 1.000 29.24000 364 PRO D CA 1
ATOM 2452 C C . PRO A 1 374 ? 19.65500 -18.76800 21.25400 1.000 31.98000 364 PRO D C 1
ATOM 2453 O O . PRO A 1 374 ? 20.28300 -18.22000 20.34400 1.000 31.91000 364 PRO D O 1
ATOM 2457 N N . ARG A 1 375 ? 20.18000 -19.01900 22.44900 1.000 32.95000 365 ARG D N 1
ATOM 2458 C CA . ARG A 1 375 ? 21.55800 -18.65400 22.78700 1.000 36.90000 365 ARG D CA 1
ATOM 2459 C C . ARG A 1 375 ? 22.58800 -19.54400 22.10000 1.000 44.30000 365 ARG D C 1
ATOM 2460 O O . ARG A 1 375 ? 22.28500 -20.67100 21.71700 1.000 44.83000 365 ARG D O 1
#

Foldseek 3Di:
DVVVVVVVVVVVDPLVLVLLLVCLQLLVQVCLVVPLFALVSSCVSRVDDSVVVLVSVVVCVVVQQWDDPDVRGIHGDPNVVCSRCPRPVNVSLCSHCQEQNVVLVVLVVVVVVLVVPLAACSCVVVVDARQVVLLVDVRHVVSVVVVVVCQLVQVLVQDDLQVWQEEEEEQQPLPRNVVNNCVVHVNHAYEYEHAVSRLVNSCVVCVVVVCCVRYHGDHDDLLDQDDAATQEYEYEQNLQLEDLVVSLSNLLSNQVRYDVNHKYKYKHFAPVVVVQVVVQSSSSHGSHHGHDHPVVVCVSQVVNQKHFPDKDDQGDVVTTIIMTIIDHD

Radius of gyration: 23.12 Å; Cα contacts (8 Å, |Δi|>4): 580; chains: 1; bounding box: 70×40×61 Å

Sequence (329 aa):
DRQHVDALVRMSNLVTPMALRVAATLRLVDHLRAGATSADALADATGADADDALARLMRHLAAAGVLEEPEPGHYAPTGLGDLLADDHPSRQRSWLDLDQAVGRADLTFLGLREAVRTGRPQYEARYGKPFWTDLSEDDGLGASFDALMTTAFAAPVAAYDWTRARHVLDVGGAPGGLLTAILRAAPEAHGTLLDLPGAAARTRERIAANGMDERIDVVGGDFFDELPVTADVVVLSFTLLNWSDPDALRILGRCRDALRPGGRIVLLERAESDLYFSVLDMRMLVFLGGRVRTDREWADLAAAAGLDIVGKTGPLVVPLDSCLWELAPR